Protein AF-0000000080770023 (afdb_homodimer)

Foldseek 3Di:
DPVVVVVVVVVVVVVVVVVVLVVVVVVQVVVVVQLVVLLQVLQQVLFQDAPDDLVVSQVVSQVSCVVSVNDFDGSVQWDWDHDHRGIKIKDWTKDWADRDDPDIDIDTDIDMYIDDPDD/DVVVVVVVVVVVVVVVVVVVLVVVVVVQVVVVVQLVVLLQVLQQVLFQDAPDDLVVSQVVSQVSCVVSVNDFDGSVQWDWDHDHRGIKIKDWTKDWADRDDPDIDIDTDIDMYIDDPDD

Nearest PDB structures (foldseek):
  5adx-assembly1_L  TM=7.480E-01  e=5.556E+00  Sus scrofa
  1gpp-assembly1_A  TM=4.424E-01  e=2.731E+00  Saccharomyces cerevisiae
  1lwt-assembly1_A  TM=2.856E-01  e=1.738E+00  Saccharomyces cerevisiae
  7ds3-assembly1_B  TM=5.018E-01  e=8.185E+00  Gallus gallus
  5adx-assembly1_L  TM=7.477E-01  e=5.644E+00  Sus scrofa

Secondary structure (DSSP, 8-state):
--TTHHHHHHHHHHHHHHHHHHHHHHHHHHHHHHHHHHHHHHHHHHHT--S--HHHHHHHHHHHHHHHT--S--GGGSEEEE-SS-EEEEEEEEEEEEEETTEEEEEEEEEEESPPP--/--TTHHHHHHHHHHHHHHHHHHHHHHHHHHHHHHHHHHHHHHHHHHHT--S--HHHHHHHHHHHHHHHT--S--GGGSEEEE-SS-EEEEEEEEEEEEEETTEEEEEEEEEEESPPP--

InterPro domains:
  IPR032314 Protein of unknown function DUF4845 [PF16137] (28-109)

Organism: Chromobacterium violaceum (strain ATCC 12472 / DSM 30191 / JCM 1249 / CCUG 213 / NBRC 12614 / NCIMB 9131 / NCTC 9757 / MK) (NCBI:txid243365)

Radius of gyration: 25.43 Å; Cα contacts (8 Å, |Δi|>4): 326; chains: 2; bounding box: 69×67×44 Å

Structure (mmCIF, N/CA/C/O backbone):
data_AF-0000000080770023-model_v1
#
loop_
_entity.id
_entity.type
_entity.pdbx_description
1 polymer 'DUF4845 domain-containing protein'
#
loop_
_atom_site.group_PDB
_atom_site.id
_atom_site.type_symbol
_atom_site.label_atom_id
_atom_site.label_alt_id
_atom_site.label_comp_id
_atom_site.label_asym_id
_atom_site.label_entity_id
_atom_site.label_seq_id
_atom_site.pdbx_PDB_ins_code
_atom_site.Cartn_x
_atom_site.Cartn_y
_atom_site.Cartn_z
_atom_site.occupancy
_atom_site.B_iso_or_equiv
_atom_site.auth_seq_id
_atom_site.auth_comp_id
_atom_site.auth_asym_id
_atom_site.auth_atom_id
_atom_site.pdbx_PDB_model_num
ATOM 1 N N . MET A 1 1 ? -45.5 -10.75 -1.234 1 43.31 1 MET A N 1
ATOM 2 C CA . MET A 1 1 ? -44.594 -9.734 -0.754 1 43.31 1 MET A CA 1
ATOM 3 C C . MET A 1 1 ? -43.5 -10.352 0.12 1 43.31 1 MET A C 1
ATOM 5 O O . MET A 1 1 ? -42.781 -9.641 0.833 1 43.31 1 MET A O 1
ATOM 9 N N . LYS A 1 2 ? -43.625 -11.523 0.516 1 46.34 2 LYS A N 1
ATOM 10 C CA . LYS A 1 2 ? -42.812 -12.234 1.481 1 46.34 2 LYS A CA 1
ATOM 11 C C . LYS A 1 2 ? -41.438 -12.562 0.885 1 46.34 2 LYS A C 1
ATOM 13 O O . LYS A 1 2 ? -40.562 -13.055 1.587 1 46.34 2 LYS A O 1
ATOM 18 N N . LYS A 1 3 ? -41.25 -12.781 -0.171 1 51.78 3 LYS A N 1
ATOM 19 C CA . LYS A 1 3 ? -40.031 -13.305 -0.788 1 51.78 3 LYS A CA 1
ATOM 20 C C . LYS A 1 3 ? -38.969 -12.234 -0.86 1 51.78 3 LYS A C 1
ATOM 22 O O . LYS A 1 3 ? -37.812 -12.531 -1.176 1 51.78 3 LYS A O 1
ATOM 27 N N . GLN A 1 4 ? -39.344 -10.945 -0.789 1 59.97 4 GLN A N 1
ATOM 28 C CA . GLN A 1 4 ? -38.438 -9.82 -0.984 1 59.97 4 GLN A CA 1
ATOM 29 C C . GLN A 1 4 ? -37.719 -9.477 0.308 1 59.97 4 GLN A C 1
ATOM 31 O O . GLN A 1 4 ? -36.844 -8.586 0.326 1 59.97 4 GLN A O 1
ATOM 36 N N . GLN A 1 5 ? -38.031 -10.359 1.339 1 58.84 5 GLN A N 1
ATOM 37 C CA . GLN A 1 5 ? -37.5 -10.07 2.658 1 58.84 5 GLN A CA 1
ATOM 38 C C . GLN A 1 5 ? -36.031 -10.516 2.76 1 58.84 5 GLN A C 1
ATOM 40 O O . GLN A 1 5 ? -35.25 -9.875 3.439 1 58.84 5 GLN A O 1
ATOM 45 N N . GLY A 1 6 ? -35.656 -11.625 2.082 1 61.53 6 GLY A N 1
ATOM 46 C CA . GLY A 1 6 ? -34.312 -12.195 2.215 1 61.53 6 GLY A CA 1
ATOM 47 C C . GLY A 1 6 ? -33.219 -11.305 1.638 1 61.53 6 GLY A C 1
ATOM 48 O O . GLY A 1 6 ? -32.156 -11.141 2.246 1 61.53 6 GLY A O 1
ATOM 49 N N . LEU A 1 7 ? -33.531 -10.781 0.507 1 71.62 7 LEU A N 1
ATOM 50 C CA . LEU A 1 7 ? -32.625 -9.883 -0.18 1 71.62 7 LEU A CA 1
ATOM 51 C C . LEU A 1 7 ? -32.406 -8.609 0.624 1 71.62 7 LEU A C 1
ATOM 53 O O . LEU A 1 7 ? -31.281 -8.07 0.658 1 71.62 7 LEU A O 1
ATOM 57 N N . SER A 1 8 ? -33.312 -8.422 1.637 1 81.69 8 SER A N 1
ATOM 58 C CA . SER A 1 8 ? -33.25 -7.188 2.41 1 81.69 8 SER A CA 1
ATOM 59 C C . SER A 1 8 ? -32.25 -7.293 3.561 1 81.69 8 SER A C 1
ATOM 61 O O . SER A 1 8 ? -31.453 -6.391 3.77 1 81.69 8 SER A O 1
ATOM 63 N N . VAL A 1 9 ? -32.375 -8.578 4.223 1 88.12 9 VAL A N 1
ATOM 64 C CA . VAL A 1 9 ? -31.484 -8.742 5.363 1 88.12 9 VAL A CA 1
ATOM 65 C C . VAL A 1 9 ? -30.047 -8.797 4.875 1 88.12 9 VAL A C 1
ATOM 67 O O . VAL A 1 9 ? -29.156 -8.203 5.488 1 88.12 9 VAL A O 1
ATOM 70 N N . ILE A 1 10 ? -29.875 -9.438 3.773 1 90.19 10 ILE A N 1
ATOM 71 C CA . ILE A 1 10 ? -28.531 -9.555 3.203 1 90.19 10 ILE A CA 1
ATOM 72 C C . ILE A 1 10 ? -28.031 -8.172 2.793 1 90.19 10 ILE A C 1
ATOM 74 O O . ILE A 1 10 ? -26.859 -7.844 3.002 1 90.19 10 ILE A O 1
ATOM 78 N N . ALA A 1 11 ? -28.859 -7.449 2.23 1 86.75 11 ALA A N 1
ATOM 79 C CA . ALA A 1 11 ? -28.5 -6.098 1.811 1 86.75 11 ALA A CA 1
ATOM 80 C C . ALA A 1 11 ? -28.094 -5.242 3.008 1 86.75 11 ALA A C 1
ATOM 82 O O . ALA A 1 11 ? -27.141 -4.457 2.932 1 86.75 11 ALA A O 1
ATOM 83 N N . ILE A 1 12 ? -28.828 -5.422 4.078 1 88.44 12 ILE A N 1
ATOM 84 C CA . ILE A 1 12 ? -28.531 -4.656 5.285 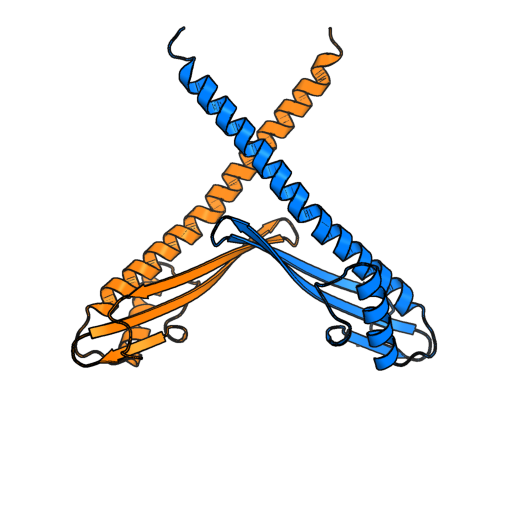1 88.44 12 ILE A CA 1
ATOM 85 C C . ILE A 1 12 ? -27.172 -5.074 5.848 1 88.44 12 ILE A C 1
ATOM 87 O O . ILE A 1 12 ? -26.375 -4.223 6.23 1 88.44 12 ILE A O 1
ATOM 91 N N . LEU A 1 13 ? -26.969 -6.363 5.926 1 93.44 13 LEU A N 1
ATOM 92 C CA . LEU A 1 13 ? -25.703 -6.871 6.434 1 93.44 13 LEU A CA 1
ATOM 93 C C . LEU A 1 13 ? -24.547 -6.371 5.586 1 93.44 13 LEU A C 1
ATOM 95 O O . LEU A 1 13 ? -23.484 -6.039 6.117 1 93.44 13 LEU A O 1
ATOM 99 N N . LEU A 1 14 ? -24.797 -6.32 4.316 1 90.38 14 LEU A N 1
ATOM 100 C CA . LEU A 1 14 ? -23.766 -5.848 3.41 1 90.38 14 LEU A CA 1
ATOM 101 C C . LEU A 1 14 ? -23.469 -4.371 3.65 1 90.38 14 LEU A C 1
ATOM 103 O O . LEU A 1 14 ? -22.297 -3.975 3.713 1 90.38 14 LEU A O 1
ATOM 107 N N . VAL A 1 15 ? -24.484 -3.564 3.82 1 89.62 15 VAL A N 1
ATOM 108 C CA . VAL A 1 15 ? -24.297 -2.141 4.082 1 89.62 15 VAL A CA 1
ATOM 109 C C . VAL A 1 15 ? -23.562 -1.946 5.406 1 89.62 15 VAL A C 1
ATOM 111 O O . VAL A 1 15 ? -22.656 -1.124 5.504 1 89.62 15 VAL A O 1
ATOM 114 N N . LEU A 1 16 ? -23.969 -2.713 6.398 1 92.75 16 LEU A N 1
ATOM 115 C CA . LEU A 1 16 ? -23.328 -2.619 7.699 1 92.75 16 LEU A CA 1
ATOM 116 C C . LEU A 1 16 ? -21.844 -2.975 7.59 1 92.75 16 LEU A C 1
ATOM 118 O O . LEU A 1 16 ? -21 -2.311 8.188 1 92.75 16 LEU A O 1
ATOM 122 N N . ALA A 1 17 ? -21.594 -4.004 6.883 1 93.75 17 ALA A N 1
ATOM 123 C CA . ALA A 1 17 ? -20.203 -4.422 6.676 1 93.75 17 ALA A CA 1
ATOM 124 C C . ALA A 1 17 ? -19.406 -3.332 5.977 1 93.75 17 ALA A C 1
ATOM 126 O O . ALA A 1 17 ? -18.281 -3.031 6.379 1 93.75 17 ALA A O 1
ATOM 127 N N . LEU A 1 18 ? -20 -2.76 4.988 1 93.31 18 LEU A N 1
ATOM 128 C CA . LEU A 1 18 ? -19.312 -1.721 4.223 1 93.31 18 LEU A CA 1
ATOM 129 C C . LEU A 1 18 ? -19.078 -0.485 5.082 1 93.31 18 LEU A C 1
ATOM 131 O O . LEU A 1 18 ? -17.984 0.105 5.039 1 93.31 18 LEU A O 1
ATOM 135 N N . VAL A 1 19 ? -20.047 -0.116 5.844 1 93 19 VAL A N 1
ATOM 136 C CA . VAL A 1 19 ? -19.891 1.018 6.75 1 93 19 VAL A CA 1
ATOM 137 C C . VAL A 1 19 ? -18.812 0.713 7.785 1 93 19 VAL A C 1
ATOM 139 O O . VAL A 1 19 ? -17.938 1.549 8.047 1 93 19 VAL A O 1
ATOM 142 N N . GLY A 1 20 ? -18.844 -0.518 8.344 1 94 20 GLY A N 1
ATOM 143 C CA . GLY A 1 20 ? -17.812 -0.926 9.289 1 94 20 GLY A CA 1
ATOM 144 C C . GLY A 1 20 ? -16.422 -0.915 8.695 1 94 20 GLY A C 1
ATOM 145 O O . GLY A 1 20 ? -15.484 -0.409 9.312 1 94 20 GLY A O 1
ATOM 146 N N . ALA A 1 21 ? -16.266 -1.398 7.488 1 93.19 21 ALA A N 1
ATOM 147 C CA . ALA A 1 21 ? -14.992 -1.398 6.781 1 93.19 21 ALA A CA 1
ATOM 148 C C . ALA A 1 21 ? -14.516 0.026 6.52 1 93.19 21 ALA A C 1
ATOM 150 O O . ALA A 1 21 ? -13.328 0.326 6.672 1 93.19 21 ALA A O 1
ATOM 151 N N . GLY A 1 22 ? -15.461 0.831 6.109 1 93.12 22 GLY A N 1
ATOM 152 C CA . GLY A 1 22 ? -15.125 2.23 5.906 1 93.12 22 GLY A CA 1
ATOM 153 C C . GLY A 1 22 ? -14.633 2.914 7.168 1 93.12 22 GLY A C 1
ATOM 154 O O . GLY A 1 22 ? -13.625 3.627 7.141 1 93.12 22 GLY A O 1
ATOM 155 N N . LEU A 1 23 ? -15.336 2.658 8.25 1 94.12 23 LEU A N 1
ATOM 156 C CA . LEU A 1 23 ? -14.938 3.229 9.531 1 94.12 23 LEU A CA 1
ATOM 157 C C . LEU A 1 23 ? -13.562 2.711 9.953 1 94.12 23 LEU A C 1
ATOM 159 O O . LEU A 1 23 ? -12.734 3.477 10.445 1 94.12 23 LEU A O 1
ATOM 163 N N . MET A 1 24 ? -13.336 1.4 9.719 1 93.81 24 MET A N 1
ATOM 164 C CA . MET A 1 24 ? -12.039 0.81 10.031 1 93.81 24 MET A CA 1
ATOM 165 C C . MET A 1 24 ? -10.93 1.461 9.211 1 93.81 24 MET A C 1
ATOM 167 O O . MET A 1 24 ? -9.867 1.778 9.742 1 93.81 24 MET A O 1
ATOM 171 N N . LEU A 1 25 ? -11.164 1.687 7.957 1 94.06 25 LEU A N 1
ATOM 172 C CA . LEU A 1 25 ? -10.188 2.33 7.082 1 94.06 25 LEU A CA 1
ATOM 173 C C . LEU A 1 25 ? -9.891 3.746 7.559 1 94.06 25 LEU A C 1
ATOM 175 O O . LEU A 1 25 ? -8.727 4.152 7.605 1 94.06 25 LEU A O 1
ATOM 179 N N . VAL A 1 26 ? -10.922 4.48 7.902 1 94.19 26 VAL A N 1
ATOM 180 C CA . VAL A 1 26 ? -10.766 5.84 8.406 1 94.19 26 VAL A CA 1
ATOM 181 C C . VAL A 1 26 ? -9.914 5.82 9.68 1 94.19 26 VAL A C 1
ATOM 183 O O . VAL A 1 26 ? -8.953 6.59 9.805 1 94.19 26 VAL A O 1
ATOM 186 N N . PHE A 1 27 ? -10.172 4.867 10.555 1 96.31 27 PHE A N 1
ATOM 187 C CA . PHE A 1 27 ? -9.461 4.77 11.82 1 96.31 27 PHE A CA 1
ATOM 188 C C . PHE A 1 27 ? -8 4.391 11.594 1 96.31 27 PHE A C 1
ATOM 190 O O . PHE A 1 27 ? -7.121 4.812 12.344 1 96.31 27 PHE A O 1
ATOM 197 N N . LYS A 1 28 ? -7.703 3.658 10.586 1 96.38 28 LYS A N 1
ATOM 198 C CA . LYS A 1 28 ? -6.332 3.271 10.258 1 96.38 28 LYS A CA 1
ATOM 199 C C . LYS A 1 28 ? -5.582 4.418 9.586 1 96.38 28 LYS A C 1
ATOM 201 O O . LYS A 1 28 ? -4.367 4.547 9.742 1 96.38 28 LYS A O 1
ATOM 206 N N . ILE A 1 29 ? -6.316 5.246 8.891 1 97.06 29 ILE A N 1
ATOM 207 C CA . ILE A 1 29 ? -5.719 6.309 8.086 1 97.06 29 ILE A CA 1
ATOM 208 C C . ILE A 1 29 ? -5.438 7.523 8.961 1 97.06 29 ILE A C 1
ATOM 210 O O . ILE A 1 29 ? -4.402 8.18 8.812 1 97.06 29 ILE A O 1
ATOM 214 N 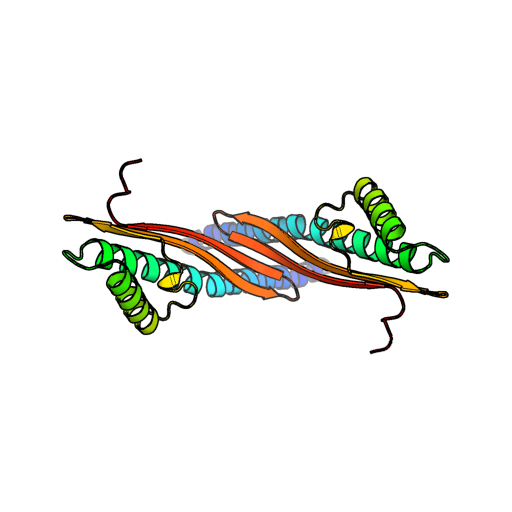N . VAL A 1 30 ? -6.238 7.828 9.891 1 97.62 30 VAL A N 1
ATOM 215 C CA . VAL A 1 30 ? -6.172 9.047 10.688 1 97.62 30 VAL A CA 1
ATOM 216 C C . VAL A 1 30 ? -4.812 9.133 11.375 1 97.62 30 VAL A C 1
ATOM 218 O O . VAL A 1 30 ? -4.117 10.148 11.273 1 97.62 30 VAL A O 1
ATOM 221 N N . PRO A 1 31 ? -4.309 8.023 12.094 1 97.56 31 PRO A N 1
ATOM 222 C CA . PRO A 1 31 ? -2.996 8.117 12.742 1 97.56 31 PRO A CA 1
ATOM 223 C C . PRO A 1 31 ? -1.868 8.391 11.75 1 97.56 31 PRO A C 1
ATOM 225 O O . PRO A 1 31 ? -0.882 9.047 12.094 1 97.56 31 PRO A O 1
ATOM 228 N N . VAL A 1 32 ? -1.981 7.879 10.555 1 98.19 32 VAL A N 1
ATOM 229 C CA . VAL A 1 32 ? -0.956 8.055 9.531 1 98.19 32 VAL A CA 1
ATOM 230 C C . VAL A 1 32 ? -0.857 9.531 9.148 1 98.19 32 VAL A C 1
ATOM 232 O O . VAL A 1 32 ? 0.241 10.094 9.086 1 98.19 32 VAL A O 1
ATOM 235 N N . TYR A 1 33 ? -2.021 10.188 8.961 1 98.06 33 TYR A N 1
ATOM 236 C CA . TYR A 1 33 ? -2.006 11.594 8.562 1 98.06 33 TYR A CA 1
ATOM 237 C C . TYR A 1 33 ? -1.701 12.5 9.75 1 98.06 33 TYR A C 1
ATOM 239 O O . TYR A 1 33 ? -1.143 13.586 9.578 1 98.06 33 TYR A O 1
ATOM 247 N N . THR A 1 34 ? -2.076 12.078 10.953 1 98.19 34 THR A N 1
ATOM 248 C CA . THR A 1 34 ? -1.666 12.82 12.148 1 98.19 34 THR A CA 1
ATOM 249 C C . THR A 1 34 ? -0.146 12.828 12.281 1 98.19 34 THR A C 1
ATOM 251 O O . THR A 1 34 ? 0.453 13.867 12.555 1 98.19 34 THR A O 1
ATOM 254 N N . GLU A 1 35 ? 0.464 11.609 12.078 1 98.62 35 GLU A N 1
ATOM 255 C CA . GLU A 1 35 ? 1.922 11.547 12.102 1 98.62 35 GLU A CA 1
ATOM 256 C C . GLU A 1 35 ? 2.531 12.43 11.016 1 98.62 35 GLU A C 1
ATOM 258 O O . GLU A 1 35 ? 3.541 13.094 11.25 1 98.62 35 GLU A O 1
ATOM 263 N N . TYR A 1 36 ? 1.935 12.422 9.883 1 98.69 36 TYR A N 1
ATOM 264 C CA . TYR A 1 36 ? 2.398 13.266 8.789 1 98.69 36 TYR A CA 1
ATOM 265 C C . TYR A 1 36 ? 2.375 14.734 9.188 1 98.69 36 TYR A C 1
ATOM 267 O O . TYR A 1 36 ? 3.307 15.484 8.883 1 98.69 36 TYR A O 1
ATOM 275 N N . GLY A 1 37 ? 1.361 15.125 9.797 1 98.56 37 GLY A N 1
ATOM 276 C CA . GLY A 1 37 ? 1.303 16.469 10.336 1 98.56 37 GLY A CA 1
ATOM 277 C C . GLY A 1 37 ? 2.439 16.797 11.281 1 98.56 37 GLY A C 1
ATOM 278 O O . GLY A 1 37 ? 3.016 17.875 11.234 1 98.56 37 GLY A O 1
ATOM 279 N N . ASP A 1 38 ? 2.754 15.82 12.172 1 98.69 38 ASP A N 1
ATOM 280 C CA . ASP A 1 38 ? 3.863 16 13.102 1 98.69 38 ASP A CA 1
ATOM 281 C C . ASP A 1 38 ? 5.188 16.141 12.359 1 98.69 38 ASP A C 1
ATOM 283 O O . ASP A 1 38 ? 6.043 16.938 12.75 1 98.69 38 ASP A O 1
ATOM 287 N N . VAL A 1 39 ? 5.336 15.344 11.289 1 98.75 39 VAL A N 1
ATOM 288 C CA . VAL A 1 39 ? 6.539 15.438 10.469 1 98.75 39 VAL A CA 1
ATOM 289 C C . VAL A 1 39 ? 6.652 16.844 9.867 1 98.75 39 VAL A C 1
ATOM 291 O O . VAL A 1 39 ? 7.707 17.469 9.961 1 98.75 39 VAL A O 1
ATOM 294 N N . LYS A 1 40 ? 5.617 17.328 9.352 1 98.5 40 LYS A N 1
ATOM 295 C CA . LYS A 1 40 ? 5.609 18.656 8.75 1 98.5 40 LYS A CA 1
ATOM 296 C C . LYS A 1 40 ? 5.953 19.734 9.773 1 98.5 40 LYS A C 1
ATOM 298 O O . LYS A 1 40 ? 6.758 20.625 9.5 1 98.5 40 LYS A O 1
ATOM 303 N N . ASN A 1 41 ? 5.367 19.625 10.914 1 98.38 41 ASN A N 1
ATOM 304 C CA . ASN A 1 41 ? 5.621 20.578 11.977 1 98.38 41 ASN A CA 1
ATOM 305 C C . ASN A 1 41 ? 7.078 20.562 12.422 1 98.38 41 ASN A C 1
ATOM 307 O O . ASN A 1 41 ? 7.684 21.609 12.641 1 98.38 41 ASN A O 1
ATOM 311 N N . ALA A 1 42 ? 7.555 19.344 12.562 1 98.38 42 ALA A N 1
ATOM 312 C CA . ALA A 1 42 ? 8.953 19.188 12.953 1 98.38 42 ALA A CA 1
ATOM 313 C C . ALA A 1 42 ? 9.883 19.844 11.93 1 98.38 42 ALA A C 1
ATOM 315 O O . ALA A 1 42 ? 10.781 20.594 12.297 1 98.38 42 ALA A O 1
ATOM 316 N N . LEU A 1 43 ? 9.656 19.594 10.672 1 98 43 LEU A N 1
ATOM 317 C CA . LEU A 1 43 ? 10.484 20.172 9.617 1 98 43 LEU A CA 1
ATOM 318 C C . LEU A 1 43 ? 10.383 21.688 9.617 1 98 43 LEU A C 1
ATOM 320 O O . LEU A 1 43 ? 11.391 22.375 9.469 1 98 43 LEU A O 1
ATOM 324 N N . THR A 1 44 ? 9.188 22.203 9.758 1 97 44 THR A N 1
ATOM 325 C CA . THR A 1 44 ? 8.961 23.641 9.734 1 97 4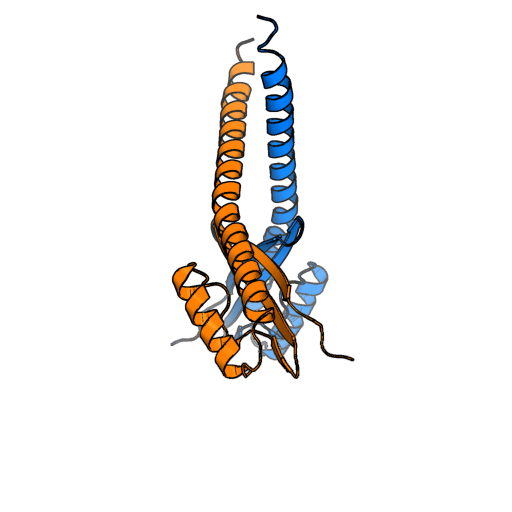4 THR A CA 1
ATOM 326 C C . THR A 1 44 ? 9.695 24.328 10.883 1 97 44 THR A C 1
ATOM 328 O O . THR A 1 44 ? 10.32 25.375 10.695 1 97 44 THR A O 1
ATOM 331 N N . THR A 1 45 ? 9.672 23.719 12.062 1 96.06 45 THR A N 1
ATOM 332 C CA . THR A 1 45 ? 10.359 24.25 13.234 1 96.06 45 THR A CA 1
ATOM 333 C C . THR A 1 45 ? 11.867 24.25 13.023 1 96.06 45 THR A C 1
ATOM 335 O O . THR A 1 45 ? 12.539 25.266 13.289 1 96.06 45 THR A O 1
ATOM 338 N N . LEU A 1 46 ? 12.375 23.172 12.5 1 96 46 LEU A N 1
ATOM 339 C CA . LEU A 1 46 ? 13.82 23.016 12.344 1 96 46 LEU A CA 1
ATOM 340 C C . LEU A 1 46 ? 14.336 23.906 11.227 1 96 46 LEU A C 1
ATOM 342 O O . LEU A 1 46 ? 15.484 24.375 11.266 1 96 46 LEU A O 1
ATOM 346 N N . ALA A 1 47 ? 13.492 24.156 10.273 1 94.81 47 ALA A N 1
ATOM 347 C CA . ALA A 1 47 ? 13.898 24.984 9.148 1 94.81 47 ALA A CA 1
ATOM 348 C C . ALA A 1 47 ? 14.172 26.422 9.594 1 94.81 47 ALA A C 1
ATOM 350 O O . ALA A 1 47 ? 14.883 27.156 8.914 1 94.81 47 ALA A O 1
ATOM 351 N N . THR A 1 48 ? 13.625 26.844 10.711 1 92.12 48 THR A N 1
ATOM 352 C CA . THR A 1 48 ? 13.742 28.219 11.172 1 92.12 48 THR A CA 1
ATOM 353 C C . THR A 1 48 ? 14.961 28.391 12.078 1 92.12 48 THR A C 1
ATOM 355 O O . THR A 1 48 ? 15.336 29.5 12.422 1 92.12 48 THR A O 1
ATOM 358 N N . GLU A 1 49 ? 15.586 27.234 12.398 1 89.06 49 GLU A N 1
ATOM 359 C CA . GLU A 1 49 ? 16.766 27.328 13.25 1 89.06 49 GLU A CA 1
ATOM 360 C C . GLU A 1 49 ? 17.953 27.906 12.492 1 89.06 49 GLU A C 1
ATOM 362 O O . GLU A 1 49 ? 18.094 27.672 11.289 1 89.06 49 GLU A O 1
ATOM 367 N N . THR A 1 50 ? 18.766 28.719 13.133 1 83.94 50 THR A N 1
ATOM 368 C CA . THR A 1 50 ? 19.922 29.359 12.523 1 83.94 50 THR A CA 1
ATOM 369 C C . THR A 1 50 ? 21.219 28.844 13.164 1 83.94 50 THR A C 1
ATOM 371 O O . THR A 1 50 ? 21.234 28.531 14.352 1 83.94 50 THR A O 1
ATOM 374 N N . ASN A 1 51 ? 22.219 28.75 12.227 1 83.62 51 ASN A N 1
ATOM 375 C CA . ASN A 1 51 ? 23.562 28.438 12.68 1 83.62 51 ASN A CA 1
ATOM 376 C C . ASN A 1 51 ? 23.641 27.062 13.312 1 83.62 51 ASN A C 1
ATOM 378 O O . ASN A 1 51 ? 24.25 26.891 14.375 1 83.62 51 ASN A O 1
ATOM 382 N N . VAL A 1 52 ? 22.812 26.141 12.766 1 89.25 52 VAL A N 1
ATOM 383 C CA . VAL A 1 52 ? 22.844 24.75 13.195 1 89.25 52 VAL A CA 1
ATOM 384 C C . VAL A 1 52 ? 23.312 23.859 12.047 1 89.25 52 VAL A C 1
ATOM 386 O O . VAL A 1 52 ? 22.906 24.062 10.898 1 89.25 52 VAL A O 1
ATOM 389 N N . GLY A 1 53 ? 24.219 22.922 12.297 1 92.81 53 GLY A N 1
ATOM 390 C CA . GLY A 1 53 ? 24.75 22.031 11.273 1 92.81 53 GLY A CA 1
ATOM 391 C C . GLY A 1 53 ? 23.766 20.938 10.883 1 92.81 53 GLY A C 1
ATOM 392 O O . GLY A 1 53 ? 22.75 20.734 11.555 1 92.81 53 GLY A O 1
ATOM 393 N N . GLU A 1 54 ? 24 20.297 9.805 1 95.62 54 GLU A N 1
ATOM 394 C CA . GLU A 1 54 ? 23.125 19.266 9.258 1 95.62 54 GLU A CA 1
ATOM 395 C C . GLU A 1 54 ? 22.938 18.125 10.258 1 95.62 54 GLU A C 1
ATOM 397 O O . GLU A 1 54 ? 21.812 17.641 10.461 1 95.62 54 GLU A O 1
ATOM 402 N N . GLN A 1 55 ? 24.031 17.719 10.883 1 96.5 55 GLN A N 1
ATOM 403 C CA . GLN A 1 55 ? 23.969 16.594 11.805 1 96.5 55 GLN A CA 1
ATOM 404 C C . GLN A 1 55 ? 23.125 16.938 13.031 1 96.5 55 GLN A C 1
ATOM 406 O O . GLN A 1 55 ? 22.359 16.109 13.516 1 96.5 55 GLN A O 1
ATOM 411 N N . THR A 1 56 ? 23.266 18.078 13.5 1 96.44 56 THR A N 1
ATOM 412 C CA . THR A 1 56 ? 22.484 18.516 14.648 1 96.44 56 THR A CA 1
ATOM 413 C C . THR A 1 56 ? 21 18.578 14.305 1 96.44 56 THR A C 1
ATOM 415 O O . THR A 1 56 ? 20.156 18.188 15.117 1 96.44 56 THR A O 1
ATOM 418 N N . LEU A 1 57 ? 20.688 19.062 13.094 1 97.12 57 LEU A N 1
ATOM 419 C CA . LEU A 1 57 ? 19.297 19.125 12.648 1 97.12 57 LEU A CA 1
ATOM 420 C C . LEU A 1 57 ? 18.688 17.734 12.594 1 97.12 57 LEU A C 1
ATOM 422 O O . LEU A 1 57 ? 17.531 17.531 12.992 1 97.12 57 LEU A O 1
ATOM 426 N N . ARG A 1 58 ? 19.406 16.766 12.164 1 98.19 58 ARG A N 1
ATOM 427 C CA . ARG A 1 58 ? 18.922 15.391 12.109 1 98.19 58 ARG A CA 1
ATOM 428 C C . ARG A 1 58 ? 18.672 14.844 13.508 1 98.19 58 ARG A C 1
ATOM 430 O O . ARG A 1 58 ? 17.672 14.156 13.75 1 98.19 58 ARG A O 1
ATOM 437 N N . GLN A 1 59 ? 19.547 15.195 14.398 1 98.19 59 GLN A N 1
ATOM 438 C CA . GLN A 1 59 ? 19.406 14.742 15.773 1 98.19 59 GLN A CA 1
ATOM 439 C C . GLN A 1 59 ? 18.203 15.406 16.438 1 98.19 59 GLN A C 1
ATOM 441 O O . GLN A 1 59 ? 17.469 14.758 17.188 1 98.19 59 GLN A O 1
ATOM 446 N N . GLU A 1 60 ? 18.078 16.625 16.203 1 97.69 60 GLU A N 1
ATOM 447 C CA . GLU A 1 60 ? 16.922 17.344 16.766 1 97.69 60 GLU A CA 1
ATOM 448 C C . GLU A 1 60 ? 15.625 16.781 16.203 1 97.69 60 GLU A C 1
ATOM 450 O O . GLU A 1 60 ? 14.625 16.672 16.922 1 97.69 60 GLU A O 1
ATOM 455 N N . PHE A 1 61 ? 15.648 16.484 14.891 1 98.44 61 PHE A N 1
ATOM 456 C CA . PHE A 1 61 ? 14.469 15.828 14.336 1 98.44 61 PHE A CA 1
ATOM 457 C C . PHE A 1 61 ? 14.156 14.539 15.094 1 98.44 61 PHE A C 1
ATOM 459 O O . PHE A 1 61 ? 13 14.281 15.438 1 98.44 61 PHE A O 1
ATOM 466 N N . ASP A 1 62 ? 15.141 13.758 15.328 1 98.75 62 ASP A N 1
ATOM 467 C CA . ASP A 1 62 ? 14.945 12.492 16.031 1 98.75 62 ASP A CA 1
ATOM 468 C C . ASP A 1 62 ? 14.375 12.727 17.422 1 98.75 62 ASP A C 1
ATOM 470 O O . ASP A 1 62 ? 13.562 11.938 17.906 1 98.75 62 ASP A O 1
ATOM 474 N N . GLY A 1 63 ? 14.852 13.734 18.047 1 98.44 63 GLY A N 1
ATOM 475 C CA . GLY A 1 63 ? 14.266 14.102 19.328 1 98.44 63 GLY A CA 1
ATOM 476 C C . GLY A 1 63 ? 12.789 14.43 19.234 1 98.44 63 GLY A C 1
ATOM 477 O O . GLY A 1 63 ? 11.984 13.922 20.016 1 98.44 63 GLY A O 1
ATOM 478 N N . LYS A 1 64 ? 12.414 15.273 18.312 1 98.19 64 LYS A N 1
ATOM 479 C CA . LYS A 1 64 ? 11.016 15.633 18.094 1 98.19 64 LYS A CA 1
ATOM 480 C C . LYS A 1 64 ? 10.188 14.406 17.703 1 98.19 64 LYS A C 1
ATOM 482 O O . LYS A 1 64 ? 9.047 14.258 18.141 1 98.19 64 LYS A O 1
ATOM 487 N N . ALA A 1 65 ? 10.789 13.555 16.859 1 98.38 65 ALA A N 1
ATOM 488 C CA . ALA A 1 65 ? 10.117 12.336 16.406 1 98.38 65 ALA A CA 1
ATOM 489 C C . ALA A 1 65 ? 9.773 11.43 17.594 1 98.38 65 ALA A C 1
ATOM 491 O O . ALA A 1 65 ? 8.672 10.867 17.656 1 98.38 65 ALA A O 1
ATOM 492 N N . SER A 1 66 ? 10.68 11.289 18.469 1 98.19 66 SER A N 1
ATOM 493 C CA . SER A 1 66 ? 10.469 10.453 19.641 1 98.19 66 SER A CA 1
ATOM 494 C C . SER A 1 66 ? 9.328 10.984 20.5 1 98.19 66 SER A C 1
ATOM 496 O O . SER A 1 66 ? 8.516 10.203 21.016 1 98.19 66 SER A O 1
ATOM 498 N N . VAL A 1 67 ? 9.195 12.281 20.641 1 97.81 67 VAL A N 1
ATOM 499 C CA . VAL A 1 67 ? 8.172 12.93 21.453 1 97.81 67 VAL A CA 1
ATOM 500 C C . VAL A 1 67 ? 6.812 12.812 20.781 1 97.81 67 VAL A C 1
ATOM 502 O O . VAL A 1 67 ? 5.809 12.523 21.438 1 97.81 67 VAL A O 1
ATOM 505 N N . ALA A 1 68 ? 6.82 13 19.5 1 97.56 68 ALA A N 1
ATOM 506 C CA . ALA A 1 68 ? 5.57 13.062 18.75 1 97.56 68 ALA A CA 1
ATOM 507 C C . ALA A 1 68 ? 5.125 11.672 18.312 1 97.56 68 ALA A C 1
ATOM 509 O O . ALA A 1 68 ? 4.027 11.508 17.766 1 97.56 68 ALA A O 1
ATOM 510 N N . GLY A 1 69 ? 5.98 10.641 18.438 1 96.81 69 GLY A N 1
ATOM 511 C CA . GLY A 1 69 ? 5.645 9.289 18.031 1 96.81 69 GLY A CA 1
ATOM 512 C C . GLY A 1 69 ? 5.789 9.062 16.531 1 96.81 69 GLY A C 1
ATOM 513 O O . GLY A 1 69 ? 5.023 8.305 15.938 1 96.81 69 GLY A O 1
ATOM 514 N N . ILE A 1 70 ? 6.668 9.781 15.922 1 98.12 70 ILE A N 1
ATOM 515 C CA . ILE A 1 70 ? 6.973 9.578 14.508 1 98.12 70 ILE A CA 1
ATOM 516 C C . ILE A 1 70 ? 7.855 8.344 14.344 1 98.12 70 ILE A C 1
ATOM 518 O O . ILE A 1 70 ? 8.961 8.289 14.875 1 98.12 70 ILE A O 1
ATOM 522 N N . VAL A 1 71 ? 7.398 7.402 13.656 1 96.69 71 VAL A N 1
ATOM 523 C CA . VAL A 1 71 ? 8.172 6.172 13.508 1 96.69 71 VAL A CA 1
ATOM 524 C C . VAL A 1 71 ? 8.477 5.926 12.039 1 96.69 71 VAL A C 1
ATOM 526 O O . VAL A 1 71 ? 9.359 5.133 11.703 1 96.69 71 VAL A O 1
ATOM 529 N N . SER A 1 72 ? 7.855 6.684 11.141 1 97.88 72 SER A N 1
ATOM 530 C CA . SER A 1 72 ? 7.898 6.375 9.719 1 97.88 72 SER A CA 1
ATOM 531 C C . SER A 1 72 ? 9.172 6.914 9.078 1 97.88 72 SER A C 1
ATOM 533 O O . SER A 1 72 ? 9.531 6.516 7.965 1 97.88 72 SER A O 1
ATOM 535 N N . ILE A 1 73 ? 9.844 7.828 9.734 1 98.56 73 ILE A N 1
ATOM 536 C CA . ILE A 1 73 ? 11.047 8.406 9.148 1 98.56 73 ILE A CA 1
ATOM 537 C C . ILE A 1 73 ? 11.992 8.852 10.258 1 98.56 73 ILE A C 1
ATOM 539 O O . ILE A 1 73 ? 11.555 9.312 11.312 1 98.56 73 ILE A O 1
ATOM 543 N N . LYS A 1 74 ? 13.273 8.688 9.961 1 98.56 74 LYS A N 1
ATOM 544 C CA . LYS A 1 74 ? 14.328 9.094 10.883 1 98.56 74 LYS A CA 1
ATOM 545 C C . LYS A 1 74 ? 15.109 10.281 10.336 1 98.56 74 LYS A C 1
ATOM 547 O O . LYS A 1 74 ? 15.07 10.555 9.133 1 98.56 74 LYS A O 1
ATOM 552 N N . GLY A 1 75 ? 15.883 10.891 11.18 1 98.56 75 GLY A N 1
ATOM 553 C CA . GLY A 1 75 ? 16.719 12.023 10.812 1 98.56 75 GLY A CA 1
ATOM 554 C C . GLY A 1 75 ? 17.703 11.703 9.719 1 98.56 75 GLY A C 1
ATOM 555 O O . GLY A 1 75 ? 17.969 12.531 8.844 1 98.56 75 GLY A O 1
ATOM 556 N N . GLU A 1 76 ? 18.219 10.492 9.766 1 98.25 76 GLU A N 1
ATOM 557 C CA . GLU A 1 76 ? 19.25 10.078 8.812 1 98.25 76 GLU A CA 1
ATOM 558 C C . GLU A 1 76 ? 18.672 9.992 7.398 1 98.25 76 GLU A C 1
ATOM 560 O O . GLU A 1 76 ? 19.422 10 6.418 1 98.25 76 GLU A O 1
ATOM 565 N N . ASN A 1 77 ? 17.391 9.922 7.312 1 98.56 77 ASN A N 1
ATOM 566 C CA . ASN A 1 77 ? 16.734 9.758 6.016 1 98.56 77 ASN A CA 1
ATOM 567 C C . ASN A 1 77 ? 16.234 11.086 5.465 1 98.56 77 ASN A C 1
ATOM 569 O O . ASN A 1 77 ? 15.68 11.141 4.371 1 98.56 77 ASN A O 1
ATOM 573 N N . LEU A 1 78 ? 16.516 12.102 6.168 1 98.56 78 LEU A N 1
ATOM 574 C CA . LEU A 1 78 ? 16.125 13.43 5.699 1 98.56 78 LEU A CA 1
ATOM 575 C C . LEU A 1 78 ? 17.156 13.984 4.719 1 98.56 78 LEU A C 1
ATOM 577 O O . LEU A 1 78 ? 18.344 13.68 4.824 1 98.56 78 LEU A O 1
ATOM 581 N N . VAL A 1 79 ? 16.703 14.688 3.779 1 97.56 79 VAL A N 1
ATOM 582 C CA . VAL A 1 79 ? 17.594 15.602 3.062 1 97.56 79 VAL A CA 1
ATOM 583 C C . VAL A 1 79 ? 17.719 16.906 3.842 1 97.56 79 VAL A C 1
ATOM 585 O O . VAL A 1 79 ? 16.719 17.594 4.102 1 97.56 79 VAL A O 1
ATOM 588 N N . VAL A 1 80 ? 18.875 17.172 4.199 1 96.56 80 VAL A N 1
ATOM 589 C CA . VAL A 1 80 ? 19.125 18.359 5.004 1 96.56 80 VAL A CA 1
ATOM 590 C C . VAL A 1 80 ? 20.219 19.203 4.355 1 96.56 80 VAL A C 1
ATOM 592 O O . VAL A 1 80 ? 21.266 18.688 3.984 1 96.56 80 VAL A O 1
ATOM 595 N N . VAL A 1 81 ? 19.938 20.406 4.137 1 93.5 81 VAL A N 1
ATOM 596 C CA . VAL A 1 81 ? 20.906 21.391 3.682 1 93.5 81 VAL A CA 1
ATOM 597 C C . VAL A 1 81 ? 20.938 22.594 4.633 1 93.5 81 VAL A C 1
ATOM 599 O O . VAL A 1 81 ? 19.922 23.281 4.777 1 93.5 81 VAL A O 1
ATOM 602 N N . SER A 1 82 ? 22.141 22.609 5.289 1 89.5 82 SER A N 1
ATOM 603 C CA . SER A 1 82 ? 22.312 23.734 6.211 1 89.5 82 SER A CA 1
ATOM 604 C C . SER A 1 82 ? 23.078 24.875 5.562 1 89.5 82 SER A C 1
ATOM 606 O O . SER A 1 82 ? 24.031 24.641 4.809 1 89.5 82 SER A O 1
ATOM 608 N N . GLY A 1 83 ? 22.578 26.156 5.582 1 76.81 83 GLY A N 1
ATOM 609 C CA . GLY A 1 83 ? 23.328 27.297 5.074 1 76.81 83 GLY A CA 1
ATOM 610 C C . GLY A 1 83 ? 23.188 28.547 5.93 1 76.81 83 GLY A C 1
ATOM 611 O O . GLY A 1 83 ? 22.562 28.5 6.996 1 76.81 83 GLY A O 1
ATOM 612 N N . ASN A 1 84 ? 23.875 29.562 5.188 1 67.12 84 ASN A N 1
ATOM 613 C CA . ASN A 1 84 ? 23.922 30.875 5.828 1 67.12 84 ASN A CA 1
ATOM 614 C C . ASN A 1 84 ? 22.547 31.531 5.887 1 67.12 84 ASN A C 1
ATOM 616 O O . ASN A 1 84 ? 22.156 32.25 4.965 1 67.12 84 ASN A O 1
ATOM 620 N N . GLY A 1 85 ? 21.766 31.234 6.938 1 73.25 85 GLY A N 1
ATOM 621 C CA . GLY A 1 85 ? 20.547 31.953 7.285 1 73.25 85 GLY A CA 1
ATOM 622 C C . GLY A 1 85 ? 19.297 31.125 7.156 1 73.25 85 GLY A C 1
ATOM 623 O O . GLY A 1 85 ? 18.234 31.5 7.656 1 73.25 85 GLY A O 1
ATOM 624 N N . SER A 1 86 ? 19.391 30.047 6.285 1 80.38 86 SER A N 1
ATOM 625 C CA . SER A 1 86 ? 18.172 29.25 6.23 1 80.38 86 SER A CA 1
ATOM 626 C C . SER A 1 86 ? 18.484 27.766 6.062 1 80.38 86 SER A C 1
ATOM 628 O O . SER A 1 86 ? 19.547 27.406 5.531 1 80.38 86 SER A O 1
ATOM 630 N N . ASN A 1 87 ? 17.734 26.953 6.688 1 92.44 87 ASN A N 1
ATOM 631 C CA . ASN A 1 87 ? 17.844 25.516 6.559 1 92.44 87 ASN A CA 1
ATOM 632 C C . ASN A 1 87 ? 16.766 24.938 5.652 1 92.44 87 ASN A C 1
ATOM 634 O O . ASN A 1 87 ? 15.633 25.453 5.625 1 92.44 87 ASN A O 1
ATOM 638 N N .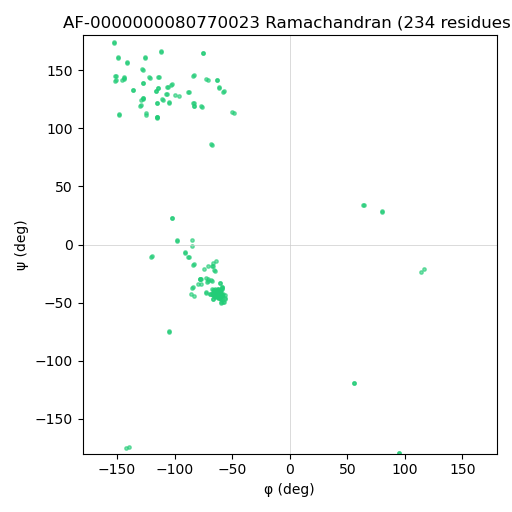 TYR A 1 88 ? 17.172 24.031 4.84 1 95.31 88 TYR A N 1
ATOM 639 C CA . TYR A 1 88 ? 16.234 23.266 4.016 1 95.31 88 TYR A CA 1
ATOM 640 C C . TYR A 1 88 ? 16.156 21.812 4.477 1 95.31 88 TYR A C 1
ATOM 642 O O . TYR A 1 88 ? 17.188 21.156 4.641 1 95.31 88 TYR A O 1
ATOM 650 N N . LEU A 1 89 ? 14.914 21.391 4.777 1 97.56 89 LEU A N 1
ATOM 651 C CA . LEU A 1 89 ? 14.688 20 5.164 1 97.56 89 LEU A CA 1
ATOM 652 C C . LEU A 1 89 ? 13.594 19.375 4.305 1 97.56 89 LEU A C 1
ATOM 654 O O . LEU A 1 89 ? 12.578 20.016 4.02 1 97.56 89 LEU A O 1
ATOM 658 N N . ARG A 1 90 ? 13.797 18.141 3.898 1 98.31 90 ARG A N 1
ATOM 659 C CA . ARG A 1 90 ? 12.82 17.406 3.109 1 98.31 90 ARG A CA 1
ATOM 660 C C . ARG A 1 90 ? 12.664 15.977 3.617 1 98.31 90 ARG A C 1
ATOM 662 O O . ARG A 1 90 ? 13.664 15.297 3.881 1 98.31 90 ARG A O 1
ATOM 669 N N . ALA A 1 91 ? 11.445 15.586 3.754 1 98.75 91 ALA A N 1
ATOM 670 C CA . ALA A 1 91 ? 11.086 14.227 4.137 1 98.75 91 ALA A CA 1
ATOM 671 C C . ALA A 1 91 ? 10.32 13.523 3.016 1 98.75 91 ALA A C 1
ATOM 673 O O . ALA A 1 91 ? 9.188 13.898 2.703 1 98.75 91 ALA A O 1
ATOM 674 N N . LYS A 1 92 ? 10.906 12.625 2.424 1 98.69 92 LYS A N 1
ATOM 675 C CA . LYS A 1 92 ? 10.281 11.742 1.448 1 98.69 92 LYS A CA 1
ATOM 676 C C . LYS A 1 92 ? 10.273 10.297 1.941 1 98.69 92 LYS A C 1
ATOM 678 O O . LYS A 1 92 ? 11.336 9.68 2.078 1 98.69 92 LYS A O 1
ATOM 683 N N . TYR A 1 93 ? 9.117 9.828 2.271 1 98.44 93 TYR A N 1
ATOM 684 C CA . TYR A 1 93 ? 9.047 8.492 2.854 1 98.44 93 TYR A CA 1
ATOM 685 C C . TYR A 1 93 ? 7.703 7.844 2.562 1 98.44 93 TYR A C 1
ATOM 687 O O . TYR A 1 93 ? 6.797 8.484 2.023 1 98.44 93 TYR A O 1
ATOM 695 N N . GLN A 1 94 ? 7.617 6.559 2.957 1 98.25 94 GLN A N 1
ATOM 696 C CA . GLN A 1 94 ? 6.387 5.785 2.805 1 98.25 94 GLN A CA 1
ATOM 697 C C . GLN A 1 94 ? 5.977 5.141 4.125 1 98.25 94 GLN A C 1
ATOM 699 O O . GLN A 1 94 ? 6.82 4.867 4.977 1 98.25 94 GLN A O 1
ATOM 704 N N . ARG A 1 95 ? 4.742 4.965 4.297 1 98 95 ARG A N 1
ATOM 705 C CA . ARG A 1 95 ? 4.168 4.273 5.449 1 98 95 ARG A CA 1
ATOM 706 C C . ARG A 1 95 ? 3.217 3.168 5.008 1 98 95 ARG A C 1
ATOM 708 O O . ARG A 1 95 ? 2.287 3.414 4.238 1 98 95 ARG A O 1
ATOM 715 N N . GLU A 1 96 ? 3.473 2.01 5.477 1 98.25 96 GLU A N 1
ATOM 716 C CA . GLU A 1 96 ? 2.611 0.865 5.195 1 98.25 96 GLU A CA 1
ATOM 717 C C . GLU A 1 96 ? 1.789 0.482 6.426 1 98.25 96 GLU A C 1
ATOM 719 O O . GLU A 1 96 ? 2.33 0.354 7.523 1 98.25 96 GLU A O 1
ATOM 724 N N . VAL A 1 97 ? 0.586 0.247 6.219 1 97.88 97 VAL A N 1
ATOM 725 C CA . VAL A 1 97 ? -0.324 -0.172 7.277 1 97.88 97 VAL A CA 1
ATOM 726 C C . VAL A 1 97 ? -1.091 -1.417 6.84 1 97.88 97 VAL A C 1
ATOM 728 O O . VAL A 1 97 ? -1.834 -1.382 5.855 1 97.88 97 VAL A O 1
ATOM 731 N N . PRO A 1 98 ? -0.946 -2.508 7.582 1 97.75 98 PRO A N 1
ATOM 732 C CA . PRO A 1 98 ? -1.692 -3.709 7.203 1 97.75 98 PRO A CA 1
ATOM 733 C C . PRO A 1 98 ? -3.205 -3.498 7.234 1 97.75 98 PRO A C 1
ATOM 735 O O . PRO A 1 98 ? -3.723 -2.855 8.156 1 97.75 98 PRO A O 1
ATOM 738 N N . LEU A 1 99 ? -3.873 -3.951 6.219 1 95.31 99 LEU A N 1
ATOM 739 C CA . LEU A 1 99 ? -5.324 -3.852 6.113 1 95.31 99 LEU A CA 1
ATOM 740 C C . LEU A 1 99 ? -5.98 -5.199 6.387 1 95.31 99 LEU A C 1
ATOM 742 O O . LEU A 1 99 ? -6.57 -5.406 7.449 1 95.31 99 LEU A O 1
ATOM 746 N N . PHE A 1 100 ? -5.914 -6.168 5.43 1 93.75 100 PHE A N 1
ATOM 747 C CA . PHE A 1 100 ? -6.402 -7.531 5.602 1 93.75 100 PHE A CA 1
ATOM 748 C C . PHE A 1 100 ? -5.613 -8.508 4.734 1 93.75 100 PHE A C 1
ATOM 750 O O . PHE A 1 100 ? -5.191 -8.156 3.629 1 93.75 100 PHE A O 1
ATOM 757 N N . ALA A 1 101 ? -5.359 -9.758 5.414 1 94.25 101 ALA A N 1
ATOM 758 C CA . ALA A 1 101 ? -4.652 -10.812 4.695 1 94.25 101 ALA A CA 1
ATOM 759 C C . ALA A 1 101 ? -3.305 -10.32 4.18 1 94.25 101 ALA A C 1
ATOM 761 O O . ALA A 1 101 ? -2.455 -9.883 4.961 1 94.25 101 ALA A O 1
ATOM 762 N N . ASN A 1 102 ? -3.148 -10.352 2.844 1 97.88 102 ASN A N 1
ATOM 763 C CA . ASN A 1 102 ? -1.89 -9.945 2.23 1 97.88 102 ASN A CA 1
ATOM 764 C C . ASN A 1 102 ? -1.985 -8.547 1.626 1 97.88 102 ASN A C 1
ATOM 766 O O . ASN A 1 102 ? -1.169 -8.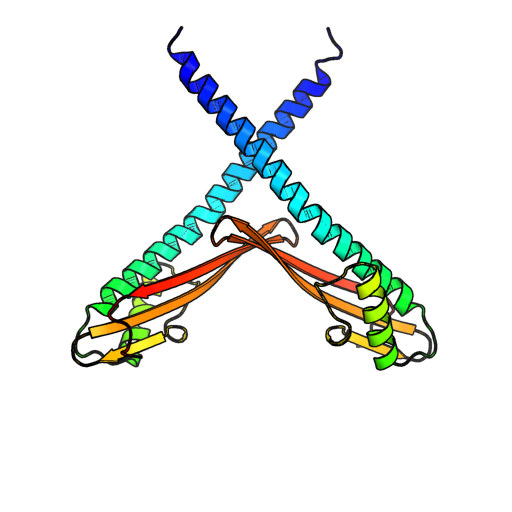172 0.782 1 97.88 102 ASN A O 1
ATOM 770 N N . VAL A 1 103 ? -2.92 -7.742 2.115 1 97.88 103 VAL A N 1
ATOM 771 C CA . VAL A 1 103 ? -3.168 -6.418 1.558 1 97.88 103 VAL A CA 1
ATOM 772 C C . VAL A 1 103 ? -2.844 -5.348 2.6 1 97.88 103 VAL A C 1
ATOM 774 O O . VAL A 1 103 ? -3.277 -5.441 3.75 1 97.88 103 VAL A O 1
ATOM 777 N N . SER A 1 104 ? -2.121 -4.336 2.279 1 98.31 104 SER A N 1
ATOM 778 C CA . SER A 1 104 ? -1.799 -3.182 3.109 1 98.31 104 SER A CA 1
ATOM 779 C C . SER A 1 104 ? -2.164 -1.877 2.408 1 98.31 104 SER A C 1
ATOM 781 O O . SER A 1 104 ? -2.443 -1.87 1.207 1 98.31 104 SER A O 1
ATOM 783 N N . LEU A 1 105 ? -2.283 -0.847 3.125 1 98.31 105 LEU A N 1
ATOM 784 C CA . LEU A 1 105 ? -2.258 0.517 2.605 1 98.31 105 LEU A CA 1
ATOM 785 C C . LEU A 1 105 ? -0.831 1.051 2.547 1 98.31 105 LEU A C 1
ATOM 787 O O . LEU A 1 105 ? -0.058 0.872 3.49 1 98.31 105 LEU A O 1
ATOM 791 N N . LEU A 1 106 ? -0.527 1.578 1.472 1 98.69 106 LEU A N 1
ATOM 792 C CA . LEU A 1 106 ? 0.766 2.23 1.297 1 98.69 106 LEU A CA 1
ATOM 793 C C . LEU A 1 106 ? 0.591 3.727 1.058 1 98.69 106 LEU A C 1
ATOM 795 O O . LEU A 1 106 ? -0.136 4.133 0.149 1 98.69 106 LEU A O 1
ATOM 799 N N . PHE A 1 107 ? 1.153 4.52 1.853 1 98.75 107 PHE A N 1
ATOM 800 C CA . PHE A 1 107 ? 1.099 5.973 1.77 1 98.75 107 PHE A CA 1
ATOM 801 C C . PHE A 1 107 ? 2.434 6.539 1.302 1 98.75 107 PHE A C 1
ATOM 803 O O . PHE A 1 107 ? 3.486 6.188 1.838 1 98.75 107 PHE A O 1
ATOM 810 N N . HIS A 1 108 ? 2.391 7.375 0.312 1 98.75 108 HIS A N 1
ATOM 811 C CA . HIS A 1 108 ? 3.572 8.094 -0.147 1 98.75 108 HIS A CA 1
ATOM 812 C C . HIS A 1 108 ? 3.539 9.555 0.305 1 98.75 108 HIS A C 1
ATOM 814 O O . HIS A 1 108 ? 2.619 10.297 -0.045 1 98.75 108 HIS A O 1
ATOM 820 N N . PHE A 1 109 ? 4.59 9.914 1.038 1 98.75 109 PHE A N 1
ATOM 821 C CA . PHE A 1 109 ? 4.633 11.281 1.549 1 98.75 109 PHE A CA 1
ATOM 822 C C . PHE A 1 109 ? 5.887 12 1.062 1 98.75 109 PHE A C 1
ATOM 824 O O . PHE A 1 109 ? 6.949 11.391 0.937 1 98.75 109 PHE A O 1
ATOM 831 N N . ASP A 1 110 ? 5.738 13.242 0.783 1 98.5 110 ASP A N 1
ATOM 832 C CA . ASP A 1 110 ? 6.812 14.148 0.389 1 98.5 110 ASP A CA 1
ATOM 833 C C . ASP A 1 110 ? 6.531 15.57 0.872 1 98.5 110 ASP A C 1
ATOM 835 O O . ASP A 1 110 ? 5.586 16.219 0.412 1 98.5 110 ASP A O 1
ATOM 839 N N . THR A 1 111 ? 7.305 15.992 1.789 1 98.12 111 THR A N 1
ATOM 840 C CA . THR A 1 111 ? 7.133 17.344 2.33 1 98.12 111 THR A CA 1
ATOM 841 C C . THR A 1 111 ? 8.484 17.984 2.602 1 98.12 111 THR A C 1
ATOM 843 O O . THR A 1 111 ? 9.492 17.297 2.777 1 98.12 111 THR A O 1
ATOM 846 N N . GLN A 1 112 ? 8.492 19.266 2.619 1 97.69 112 GLN A N 1
ATOM 847 C CA . GLN A 1 112 ? 9.719 20.016 2.828 1 97.69 112 GLN A CA 1
ATOM 848 C C . GLN A 1 112 ? 9.438 21.344 3.551 1 97.69 112 GLN A C 1
ATOM 850 O O . GLN A 1 112 ? 8.297 21.781 3.607 1 97.69 112 GLN A O 1
ATOM 855 N N . ALA A 1 113 ? 10.5 21.797 4.066 1 96.88 113 ALA A N 1
ATOM 856 C CA . ALA A 1 113 ? 10.461 23.094 4.746 1 96.88 113 ALA A CA 1
ATOM 857 C C . ALA A 1 113 ? 11.75 23.875 4.527 1 96.88 113 ALA A C 1
ATOM 859 O O . ALA A 1 113 ? 12.828 23.281 4.422 1 96.88 113 ALA A O 1
ATOM 860 N N . GLY A 1 114 ? 11.578 25.109 4.406 1 93.12 114 GLY A N 1
ATOM 861 C CA . GLY A 1 114 ? 12.734 25.969 4.191 1 93.12 114 GLY A CA 1
ATOM 862 C C . GLY A 1 114 ? 12.984 26.266 2.727 1 93.12 114 GLY A C 1
ATOM 863 O O . GLY A 1 114 ? 12.203 25.875 1.861 1 93.12 114 GLY A O 1
ATOM 864 N N . GLN A 1 115 ? 14.086 27.078 2.398 1 86.19 115 GLN A N 1
ATOM 865 C CA . GLN A 1 115 ? 14.414 27.484 1.038 1 86.19 115 GLN A CA 1
ATOM 866 C C . GLN A 1 115 ? 15.211 26.406 0.312 1 86.19 115 GLN A C 1
ATOM 868 O O . GLN A 1 115 ? 16.281 26 0.776 1 86.19 115 GLN A O 1
ATOM 873 N N . PRO A 1 116 ? 14.688 25.938 -0.792 1 83.38 116 PRO A N 1
ATOM 874 C CA . PRO A 1 116 ? 15.414 24.906 -1.546 1 83.38 116 PRO A CA 1
ATOM 875 C C . PRO A 1 116 ? 16.766 25.406 -2.07 1 83.38 116 PRO A C 1
ATOM 877 O O . PRO A 1 116 ? 16.906 26.578 -2.42 1 83.38 116 PRO A O 1
ATOM 880 N N . PRO A 1 117 ? 17.703 24.484 -1.991 1 77.06 117 PRO A N 1
ATOM 881 C CA . PRO A 1 117 ? 19.016 24.875 -2.49 1 77.06 117 PRO A CA 1
ATOM 882 C C . PRO A 1 117 ? 18.984 25.328 -3.947 1 77.06 117 PRO A C 1
ATOM 884 O O . PRO A 1 117 ? 18.156 24.859 -4.727 1 77.06 117 PRO A O 1
ATOM 887 N N . ALA A 1 118 ? 19.672 26.562 -4.156 1 69.62 118 ALA A N 1
ATOM 888 C CA . ALA A 1 118 ? 19.781 27.078 -5.52 1 69.62 118 ALA A CA 1
ATOM 889 C C . ALA A 1 118 ? 20.25 25.984 -6.477 1 69.62 118 ALA A C 1
ATOM 891 O O . ALA A 1 118 ? 21.109 25.172 -6.121 1 69.62 118 ALA A O 1
ATOM 892 N N . GLN A 1 119 ? 19.359 25.5 -7.504 1 54.81 119 GLN A N 1
ATOM 893 C CA . GLN A 1 119 ? 19.828 24.609 -8.562 1 54.81 119 GLN A CA 1
ATOM 894 C C . GLN A 1 119 ? 20.938 25.266 -9.375 1 54.81 119 GLN A C 1
ATOM 896 O O . GLN A 1 119 ? 20.984 26.5 -9.484 1 54.81 119 GLN A O 1
ATOM 901 N N . MET B 1 1 ? -42.031 16.891 11.672 1 41.44 1 MET B N 1
ATOM 902 C CA . MET B 1 1 ? -41.344 15.688 11.188 1 41.44 1 MET B CA 1
ATOM 903 C C . MET B 1 1 ? -40.469 16.016 9.992 1 41.44 1 MET B C 1
ATOM 905 O O . MET B 1 1 ? -40.125 15.133 9.195 1 41.44 1 MET B O 1
ATOM 909 N N . LYS B 1 2 ? -40.438 17.078 9.477 1 48.12 2 LYS B N 1
ATOM 910 C CA . LYS B 1 2 ? -39.75 17.562 8.289 1 48.12 2 LYS B CA 1
ATOM 911 C C . LYS B 1 2 ? -38.25 17.656 8.539 1 48.12 2 LYS B C 1
ATOM 913 O O . LYS B 1 2 ? -37.469 17.906 7.613 1 48.12 2 LYS B O 1
ATOM 918 N N . LYS B 1 3 ? -37.812 17.891 9.578 1 54.16 3 LYS B N 1
ATOM 919 C CA . LYS B 1 3 ? -36.406 18.188 9.867 1 54.16 3 LYS B CA 1
ATOM 920 C C . LYS B 1 3 ? -35.531 16.922 9.727 1 54.16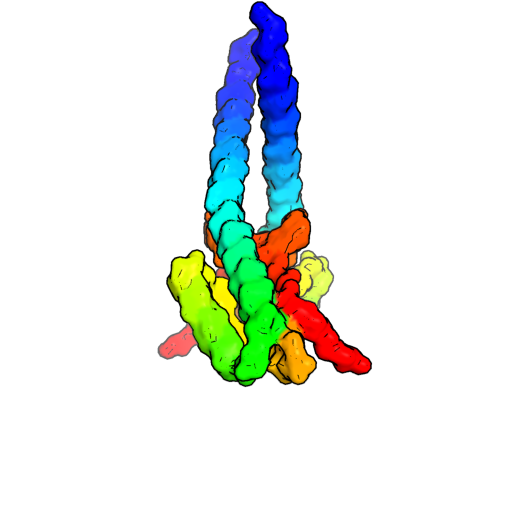 3 LYS B C 1
ATOM 922 O O . LYS B 1 3 ? -34.312 17.016 9.703 1 54.16 3 LYS B O 1
ATOM 927 N N . GLN B 1 4 ? -36.219 15.688 9.758 1 60.38 4 GLN B N 1
ATOM 928 C CA . GLN B 1 4 ? -35.469 14.438 9.773 1 60.38 4 GLN B CA 1
ATOM 929 C C . GLN B 1 4 ? -35.094 14 8.359 1 60.38 4 GLN B C 1
ATOM 931 O O . GLN B 1 4 ? -34.375 13 8.172 1 60.38 4 GLN B O 1
ATOM 936 N N . GLN B 1 5 ? -35.562 14.844 7.41 1 60.28 5 GLN B N 1
ATOM 937 C CA . GLN B 1 5 ? -35.375 14.461 6.016 1 60.28 5 GLN B CA 1
ATOM 938 C C . GLN B 1 5 ? -33.938 14.719 5.57 1 60.28 5 GLN B C 1
ATOM 940 O O . GLN B 1 5 ? -33.406 13.969 4.75 1 60.28 5 GLN B O 1
ATOM 945 N N . GLY B 1 6 ? -33.281 15.812 6.117 1 61.78 6 GLY B N 1
ATOM 946 C CA . GLY B 1 6 ? -31.953 16.203 5.664 1 61.78 6 GLY B CA 1
ATOM 947 C C . GLY B 1 6 ? -30.891 15.172 6.008 1 61.78 6 GLY B C 1
ATOM 948 O O . GLY B 1 6 ? -30.031 14.852 5.176 1 61.78 6 GLY B O 1
ATOM 949 N N . LEU B 1 7 ? -31.016 14.672 7.195 1 71.56 7 LEU B N 1
ATOM 950 C CA . LEU B 1 7 ? -30.078 13.656 7.672 1 71.56 7 LEU B CA 1
ATOM 951 C C . LEU B 1 7 ? -30.234 12.367 6.871 1 71.56 7 LEU B C 1
ATOM 953 O O . LEU B 1 7 ? -29.25 11.68 6.594 1 71.56 7 LEU B O 1
ATOM 957 N N . SER B 1 8 ? -31.406 12.281 6.137 1 81.62 8 SER B N 1
ATOM 958 C CA . SER B 1 8 ? -31.703 11.055 5.398 1 81.62 8 SER B CA 1
ATOM 959 C C . SER B 1 8 ? -31 11.047 4.043 1 81.62 8 SER B C 1
ATOM 961 O O . SER B 1 8 ? -30.391 10.047 3.658 1 81.62 8 SER B O 1
ATOM 963 N N . VAL B 1 9 ? -31.125 12.32 3.379 1 87.88 9 VAL B N 1
ATOM 964 C CA . VAL B 1 9 ? -30.516 12.383 2.059 1 87.88 9 VAL B CA 1
ATOM 965 C C . VAL B 1 9 ? -29 12.234 2.189 1 87.88 9 VAL B C 1
ATOM 967 O O . VAL B 1 9 ? -28.359 11.539 1.396 1 87.88 9 VAL B O 1
ATOM 970 N N . ILE B 1 10 ? -28.5 12.859 3.215 1 90.06 10 ILE B N 1
ATOM 971 C CA . ILE B 1 10 ? -27.062 12.789 3.451 1 90.06 10 ILE B CA 1
ATOM 972 C C . ILE B 1 10 ? -26.656 11.344 3.762 1 90.06 10 ILE B C 1
ATOM 974 O O . ILE B 1 10 ? -25.625 10.867 3.293 1 90.06 10 ILE B O 1
ATOM 978 N N . ALA B 1 11 ? -27.438 10.734 4.527 1 86.75 11 ALA B N 1
ATOM 979 C CA . ALA B 1 11 ? -27.172 9.344 4.879 1 86.75 11 ALA B CA 1
ATOM 980 C C . ALA B 1 11 ? -27.188 8.453 3.637 1 86.75 11 ALA B C 1
ATOM 982 O O . ALA B 1 11 ? -26.344 7.551 3.506 1 86.75 11 ALA B O 1
ATOM 983 N N . ILE B 1 12 ? -28.109 8.727 2.752 1 88.62 12 ILE B N 1
ATOM 984 C CA . ILE B 1 12 ? -28.203 7.941 1.527 1 88.62 12 ILE B CA 1
ATOM 985 C C . ILE B 1 12 ? -26.984 8.18 0.655 1 88.62 12 ILE B C 1
ATOM 987 O O . ILE B 1 12 ? -26.406 7.238 0.107 1 88.62 12 ILE B O 1
ATOM 991 N N . LEU B 1 13 ? -26.641 9.422 0.501 1 93.38 13 LEU B N 1
ATOM 992 C CA . LEU B 1 13 ? -25.469 9.758 -0.303 1 93.38 13 LEU B CA 1
ATOM 993 C C . LEU B 1 13 ? -24.203 9.102 0.257 1 93.38 13 LEU B C 1
ATOM 995 O O . LEU B 1 13 ? -23.359 8.625 -0.502 1 93.38 13 LEU B O 1
ATOM 999 N N . LEU B 1 14 ? -24.156 9.07 1.553 1 90.31 14 LEU B N 1
ATOM 1000 C CA . LEU B 1 14 ? -23 8.453 2.199 1 90.31 14 LEU B CA 1
ATOM 1001 C C . LEU B 1 14 ? -22.969 6.949 1.926 1 90.31 14 LEU B C 1
ATOM 1003 O O . LEU B 1 14 ? -21.922 6.398 1.6 1 90.31 14 LEU B O 1
ATOM 1007 N N . VAL B 1 15 ? -24.094 6.297 2.014 1 89.31 15 VAL B N 1
ATOM 1008 C CA . VAL B 1 15 ? -24.172 4.863 1.75 1 89.31 15 VAL B CA 1
ATOM 1009 C C . VAL B 1 15 ? -23.812 4.586 0.292 1 89.31 15 VAL B C 1
ATOM 1011 O O . VAL B 1 15 ? -23.062 3.648 -0.001 1 89.31 15 VAL B O 1
ATOM 1014 N N . LEU B 1 16 ? -24.344 5.406 -0.581 1 92.69 16 LEU B N 1
ATOM 1015 C CA . LEU B 1 16 ? -24.031 5.242 -1.997 1 92.69 16 LEU B CA 1
ATOM 1016 C C . LEU B 1 16 ? -22.531 5.387 -2.248 1 92.69 16 LEU B C 1
ATOM 1018 O O . LEU B 1 16 ? -21.953 4.621 -3.021 1 92.69 16 LEU B O 1
ATOM 1022 N N . ALA B 1 17 ? -21.984 6.359 -1.648 1 93.69 17 ALA B N 1
ATOM 1023 C CA . ALA B 1 17 ? -20.547 6.586 -1.784 1 93.69 17 ALA B CA 1
ATOM 1024 C C . ALA B 1 17 ? -19.75 5.387 -1.275 1 93.69 17 ALA B C 1
ATOM 1026 O O . ALA B 1 17 ? -18.812 4.938 -1.927 1 93.69 17 ALA B O 1
ATOM 1027 N N . LEU B 1 18 ? -20.172 4.887 -0.152 1 93.12 18 LEU B N 1
ATOM 1028 C CA . LEU B 1 18 ? -19.469 3.758 0.45 1 93.12 18 LEU B CA 1
ATOM 1029 C C . LEU B 1 18 ? -19.609 2.51 -0.416 1 93.12 18 LEU B C 1
ATOM 1031 O O . LEU B 1 18 ? -18.641 1.778 -0.62 1 93.12 18 LEU B O 1
ATOM 1035 N N . VAL B 1 19 ? -20.781 2.289 -0.919 1 92.94 19 VAL B N 1
ATOM 1036 C CA . VAL B 1 19 ? -21 1.157 -1.812 1 92.94 19 VAL B CA 1
ATOM 1037 C C . VAL B 1 19 ? -20.172 1.323 -3.08 1 92.94 19 VAL B C 1
ATOM 1039 O O . VAL B 1 19 ? -19.516 0.381 -3.527 1 92.94 19 VAL B O 1
ATOM 1042 N N . GLY B 1 20 ? -20.172 2.547 -3.648 1 94 20 GLY B N 1
ATOM 1043 C CA . GLY B 1 20 ? -19.359 2.822 -4.82 1 94 20 GLY B CA 1
ATOM 1044 C C . GLY B 1 20 ? -17.875 2.613 -4.574 1 94 20 GLY B C 1
ATOM 1045 O O . GLY B 1 20 ? -17.188 1.99 -5.387 1 94 20 GLY B O 1
ATOM 1046 N N . ALA B 1 21 ? -17.375 3.055 -3.455 1 93.19 21 ALA B N 1
ATOM 1047 C CA . ALA B 1 21 ? -15.977 2.873 -3.076 1 93.19 21 ALA B CA 1
ATOM 1048 C C . ALA B 1 21 ? -15.641 1.394 -2.906 1 93.19 21 ALA B C 1
ATOM 1050 O O . ALA B 1 21 ? -14.578 0.938 -3.334 1 93.19 21 ALA B O 1
ATOM 1051 N N . GLY B 1 22 ? -16.562 0.725 -2.27 1 93.19 22 GLY B N 1
ATOM 1052 C CA . GLY B 1 22 ? -16.375 -0.71 -2.125 1 93.19 22 GLY B CA 1
ATOM 1053 C C . GLY B 1 22 ? -16.297 -1.438 -3.453 1 93.19 22 GLY B C 1
ATOM 1054 O O . GLY B 1 22 ? -15.422 -2.283 -3.652 1 93.19 22 GLY B O 1
ATOM 1055 N N . LEU B 1 23 ? -17.203 -1.075 -4.332 1 94.12 23 LEU B N 1
ATOM 1056 C CA . LEU B 1 23 ? -17.203 -1.68 -5.66 1 94.12 23 LEU B CA 1
ATOM 1057 C C . LEU B 1 23 ? -15.93 -1.35 -6.414 1 94.12 23 LEU B C 1
ATOM 1059 O O . LEU B 1 23 ? -15.352 -2.213 -7.082 1 94.12 23 LEU B O 1
ATOM 1063 N N . MET B 1 24 ? -15.469 -0.091 -6.273 1 93.88 24 MET B N 1
ATOM 1064 C CA . MET B 1 24 ? -14.219 0.322 -6.902 1 93.88 24 MET B CA 1
ATOM 1065 C C . MET B 1 24 ? -13.039 -0.487 -6.363 1 93.88 24 MET B C 1
ATOM 1067 O O . MET B 1 24 ? -12.188 -0.938 -7.129 1 93.88 24 MET B O 1
ATOM 1071 N N . LEU B 1 25 ? -13 -0.706 -5.082 1 94.12 25 LEU B N 1
ATOM 1072 C CA . LEU B 1 25 ? -11.938 -1.487 -4.461 1 94.12 25 LEU B CA 1
ATOM 1073 C C . LEU B 1 25 ? -11.953 -2.926 -4.965 1 94.12 25 LEU B C 1
ATOM 1075 O O . LEU B 1 25 ? -10.906 -3.49 -5.281 1 94.12 25 LEU B O 1
ATOM 1079 N N . VAL B 1 26 ? -13.133 -3.502 -5.031 1 94.19 26 VAL B N 1
ATOM 1080 C CA . VAL B 1 26 ? -13.281 -4.863 -5.535 1 94.19 26 VAL B CA 1
ATOM 1081 C C . VAL B 1 26 ? -12.766 -4.941 -6.969 1 94.19 26 VAL B C 1
ATOM 1083 O O . VAL B 1 26 ? -11.984 -5.832 -7.309 1 94.19 26 VAL B O 1
ATOM 1086 N N . PHE B 1 27 ? -13.109 -3.951 -7.777 1 96.31 27 PHE B N 1
ATOM 1087 C CA . PHE B 1 27 ? -12.719 -3.934 -9.18 1 96.31 27 PHE B CA 1
ATOM 1088 C C . PHE B 1 27 ? -11.211 -3.764 -9.32 1 96.31 27 PHE B C 1
ATOM 1090 O O . PHE B 1 27 ? -10.609 -4.289 -10.258 1 96.31 27 PHE B O 1
ATOM 1097 N N . LYS B 1 28 ? -10.578 -3.086 -8.438 1 96.38 28 LYS B N 1
ATOM 1098 C CA . LYS B 1 28 ? -9.133 -2.891 -8.453 1 96.38 28 LYS B CA 1
ATOM 1099 C C . LYS B 1 28 ? -8.398 -4.141 -7.969 1 96.38 28 LYS B C 1
ATOM 1101 O O . LYS B 1 28 ? -7.285 -4.426 -8.406 1 96.38 28 LYS B O 1
ATOM 1106 N N . ILE B 1 29 ? -9.047 -4.883 -7.102 1 97.06 29 ILE B N 1
ATOM 1107 C CA . ILE B 1 29 ? -8.422 -6.023 -6.445 1 97.06 29 ILE B CA 1
ATOM 1108 C C . ILE B 1 29 ? -8.531 -7.258 -7.34 1 97.06 29 ILE B C 1
ATOM 1110 O O . ILE B 1 29 ? -7.594 -8.047 -7.434 1 97.06 29 ILE B O 1
ATOM 1114 N N . VAL B 1 30 ? -9.578 -7.438 -8.023 1 97.62 30 VAL B N 1
ATOM 1115 C CA . VAL B 1 30 ? -9.867 -8.641 -8.789 1 97.62 30 VAL B CA 1
ATOM 1116 C C . VAL B 1 30 ? -8.75 -8.906 -9.789 1 97.62 30 VAL B C 1
ATOM 1118 O O . VAL B 1 30 ? -8.195 -10.008 -9.836 1 97.62 30 VAL B O 1
ATOM 1121 N N . PRO B 1 31 ? -8.289 -7.863 -10.633 1 97.62 31 PRO B N 1
ATOM 1122 C CA . PRO B 1 31 ? -7.203 -8.125 -11.578 1 97.62 31 PRO B CA 1
ATOM 1123 C C . PRO B 1 31 ? -5.914 -8.562 -10.891 1 97.62 31 PRO B C 1
ATOM 1125 O O . PRO B 1 31 ? -5.141 -9.344 -11.461 1 97.62 31 PRO B O 1
ATOM 1128 N N . VAL B 1 32 ? -5.66 -8.07 -9.719 1 98.19 32 VAL B N 1
ATOM 1129 C CA . VAL B 1 32 ? -4.449 -8.406 -8.977 1 98.19 32 VAL B CA 1
ATOM 1130 C C . VAL B 1 32 ? -4.465 -9.883 -8.609 1 98.19 32 VAL B C 1
ATOM 1132 O O . VAL B 1 32 ? -3.473 -10.586 -8.805 1 98.19 32 VAL B O 1
ATOM 1135 N N . TYR B 1 33 ? -5.625 -10.375 -8.125 1 98 33 TYR B N 1
ATOM 1136 C CA . TYR B 1 33 ? -5.707 -11.773 -7.711 1 98 33 TYR B CA 1
ATOM 1137 C C . TYR B 1 33 ? -5.828 -12.695 -8.922 1 98 33 TYR B C 1
ATOM 1139 O O . TYR B 1 33 ? -5.398 -13.852 -8.883 1 98 33 TYR B O 1
ATOM 1147 N N . THR B 1 34 ? -6.434 -12.203 -10.016 1 98.19 34 THR B N 1
ATOM 1148 C CA . THR B 1 34 ? -6.43 -12.969 -11.25 1 98.19 34 THR B CA 1
ATOM 1149 C C . THR B 1 34 ? -5.004 -13.18 -11.75 1 98.19 34 THR B C 1
ATOM 1151 O O . THR B 1 34 ? -4.641 -14.289 -12.148 1 98.19 34 THR B O 1
ATOM 1154 N N . GLU B 1 35 ? -4.203 -12.078 -11.742 1 98.62 35 GLU B N 1
ATOM 1155 C CA . GLU B 1 35 ? -2.801 -12.211 -12.125 1 98.62 35 GLU B CA 1
ATOM 1156 C C . GLU B 1 35 ? -2.072 -13.188 -11.203 1 98.62 35 GLU B C 1
ATOM 1158 O O . GLU B 1 35 ? -1.254 -13.984 -11.664 1 98.62 35 GLU B O 1
ATOM 1163 N N . TYR B 1 36 ? -2.363 -13.125 -9.945 1 98.69 36 TYR B N 1
ATOM 1164 C CA . TYR B 1 36 ? -1.766 -14.047 -8.984 1 98.69 36 TYR B CA 1
ATOM 1165 C C . TYR B 1 36 ? -2.088 -15.492 -9.344 1 98.69 36 TYR B C 1
ATOM 1167 O O . TYR B 1 36 ? -1.223 -16.359 -9.266 1 98.69 36 TYR B O 1
ATOM 1175 N N . GLY B 1 37 ? -3.264 -15.719 -9.688 1 98.56 37 GLY B N 1
ATOM 1176 C CA . GLY B 1 37 ? -3.637 -17.047 -10.164 1 98.56 37 GLY B CA 1
ATOM 1177 C C . GLY B 1 37 ? -2.82 -17.484 -11.367 1 98.56 37 GLY B C 1
ATOM 1178 O O . GLY B 1 37 ? -2.408 -18.656 -11.438 1 98.56 37 GLY B O 1
ATOM 1179 N N . ASP B 1 38 ? -2.611 -16.562 -12.32 1 98.69 38 ASP B N 1
ATOM 1180 C CA . ASP B 1 38 ? -1.801 -16.875 -13.492 1 98.69 38 ASP B CA 1
ATOM 1181 C C . ASP B 1 38 ? -0.366 -17.203 -13.094 1 98.69 38 ASP B C 1
ATOM 1183 O O . ASP B 1 38 ? 0.246 -18.109 -13.664 1 98.69 38 ASP B O 1
ATOM 1187 N N . VAL B 1 39 ? 0.152 -16.453 -12.109 1 98.75 39 VAL B N 1
ATOM 1188 C CA . VAL B 1 39 ? 1.496 -16.734 -11.609 1 98.75 39 VAL B CA 1
ATOM 1189 C C . VAL B 1 39 ? 1.557 -18.141 -11.039 1 98.75 39 VAL B C 1
ATOM 1191 O O . VAL B 1 39 ? 2.457 -18.922 -11.375 1 98.75 39 VAL B O 1
ATOM 1194 N N . LYS B 1 40 ? 0.624 -18.5 -10.266 1 98.5 40 LYS B N 1
ATOM 1195 C CA . LYS B 1 40 ? 0.581 -19.828 -9.656 1 98.5 40 LYS B CA 1
ATOM 1196 C C . LYS B 1 40 ? 0.513 -20.922 -10.719 1 98.5 40 LYS B C 1
ATOM 1198 O O . LYS B 1 40 ? 1.231 -21.906 -10.633 1 98.5 40 LYS B O 1
ATOM 1203 N N . ASN B 1 41 ? -0.319 -20.703 -11.672 1 98.38 41 ASN B N 1
ATOM 1204 C CA . ASN B 1 41 ? -0.47 -21.672 -12.75 1 98.38 41 ASN B CA 1
ATOM 1205 C C . ASN B 1 41 ? 0.825 -21.844 -13.547 1 98.38 41 ASN B C 1
ATOM 1207 O O . ASN B 1 41 ? 1.206 -22.969 -13.891 1 98.38 41 ASN B O 1
ATOM 1211 N N . ALA B 1 42 ? 1.418 -20.703 -13.82 1 98.38 42 ALA B N 1
ATOM 1212 C CA . ALA B 1 42 ? 2.684 -20.734 -14.555 1 98.38 42 ALA B CA 1
ATOM 1213 C C . ALA B 1 42 ? 3.734 -21.531 -13.773 1 98.38 42 ALA B C 1
ATOM 1215 O O . ALA B 1 42 ? 4.402 -22.406 -14.336 1 98.38 42 ALA B O 1
ATOM 1216 N N . LEU B 1 43 ? 3.865 -21.266 -12.508 1 98.06 43 LEU B N 1
ATOM 1217 C CA . LEU B 1 43 ? 4.84 -21.969 -11.68 1 98.06 43 LEU B CA 1
ATOM 1218 C C . LEU B 1 43 ? 4.531 -23.469 -11.625 1 98.06 43 LEU B C 1
ATOM 1220 O O . LEU B 1 43 ? 5.441 -24.297 -11.727 1 98.06 43 LEU B O 1
ATOM 1224 N N . THR B 1 44 ? 3.266 -23.812 -11.461 1 97.06 44 THR B N 1
ATOM 1225 C CA . THR B 1 44 ? 2.859 -25.203 -11.352 1 97.06 44 THR B CA 1
ATOM 1226 C C . THR B 1 44 ? 3.188 -25.969 -12.633 1 97.06 44 THR B C 1
ATOM 1228 O O . THR B 1 44 ? 3.682 -27.094 -12.586 1 97.06 44 THR B O 1
ATOM 1231 N N . THR B 1 45 ? 2.959 -25.344 -13.781 1 96.06 45 THR B N 1
ATOM 1232 C CA . THR B 1 45 ? 3.25 -25.953 -15.078 1 96.06 45 THR B CA 1
ATOM 1233 C C . THR B 1 45 ? 4.754 -26.172 -15.25 1 96.06 45 THR B C 1
ATOM 1235 O O . THR B 1 45 ? 5.191 -27.25 -15.648 1 96.06 45 THR B O 1
ATOM 1238 N N . LEU B 1 46 ? 5.512 -25.156 -14.891 1 96.06 46 LEU B N 1
ATOM 1239 C CA . LEU B 1 46 ? 6.957 -25.203 -15.094 1 96.06 46 LEU B CA 1
ATOM 1240 C C . LEU B 1 46 ? 7.605 -26.188 -14.125 1 96.06 46 LEU B C 1
ATOM 1242 O O . LEU B 1 46 ? 8.625 -26.812 -14.445 1 96.06 46 LEU B O 1
ATOM 1246 N N . ALA B 1 47 ? 7 -26.328 -12.992 1 94.88 47 ALA B N 1
ATOM 1247 C CA . ALA B 1 47 ? 7.555 -27.234 -11.984 1 94.88 47 ALA B CA 1
ATOM 1248 C C . ALA B 1 47 ? 7.516 -28.672 -12.469 1 94.88 47 ALA B C 1
ATOM 1250 O O . ALA B 1 47 ? 8.258 -29.516 -11.969 1 94.88 47 ALA B O 1
ATOM 1251 N N . THR B 1 48 ? 6.648 -29 -13.406 1 92.25 48 THR B N 1
ATOM 1252 C CA . THR B 1 48 ? 6.465 -30.375 -13.859 1 92.25 48 THR B CA 1
ATOM 1253 C C . THR B 1 48 ? 7.379 -30.688 -15.047 1 92.25 48 THR B C 1
ATOM 1255 O O . THR B 1 48 ? 7.496 -31.844 -15.461 1 92.25 48 THR B O 1
ATOM 1258 N N . GLU B 1 49 ? 8.047 -29.641 -15.531 1 89.25 49 GLU B N 1
ATOM 1259 C CA . GLU B 1 49 ? 8.953 -29.859 -16.656 1 89.25 49 GLU B CA 1
ATOM 1260 C C . GLU B 1 49 ? 10.195 -30.641 -16.219 1 89.25 49 GLU B C 1
ATOM 1262 O O . GLU B 1 49 ? 10.68 -30.469 -15.094 1 89.25 49 GLU B O 1
ATOM 1267 N N . THR B 1 50 ? 10.703 -31.547 -17.031 1 84.81 50 THR B N 1
ATOM 1268 C CA . THR B 1 50 ? 11.875 -32.344 -16.734 1 84.81 50 THR B CA 1
ATOM 1269 C C . THR B 1 50 ? 13.031 -32 -17.672 1 84.81 50 THR B C 1
ATOM 1271 O O . THR B 1 50 ? 12.812 -31.656 -18.844 1 84.81 50 THR B O 1
ATOM 1274 N N . ASN B 1 51 ? 14.234 -32.062 -17.016 1 83.81 51 ASN B N 1
ATOM 1275 C CA . ASN B 1 51 ? 15.461 -31.938 -17.781 1 83.81 51 ASN B CA 1
ATOM 1276 C C . ASN B 1 51 ? 15.57 -30.547 -18.422 1 83.81 51 ASN B C 1
ATOM 1278 O O . ASN B 1 51 ? 15.922 -30.438 -19.594 1 83.81 51 ASN B O 1
ATOM 1282 N N . VAL B 1 52 ? 15.039 -29.547 -17.688 1 89.25 52 VAL B N 1
ATOM 1283 C CA . VAL B 1 52 ? 15.156 -28.156 -18.125 1 89.25 52 VAL B CA 1
ATOM 1284 C C . VAL B 1 52 ? 16.016 -27.375 -17.125 1 89.25 52 VAL B C 1
ATOM 1286 O O . VAL B 1 52 ? 15.875 -27.547 -15.914 1 89.25 52 VAL B O 1
ATOM 1289 N N . GLY B 1 53 ? 16.953 -26.578 -17.609 1 92.88 53 GLY B N 1
ATOM 1290 C CA . GLY B 1 53 ? 17.828 -25.781 -16.75 1 92.88 53 GLY B CA 1
ATOM 1291 C C . GLY B 1 53 ? 17.156 -24.578 -16.156 1 92.88 53 GLY B C 1
ATOM 1292 O O . GLY B 1 53 ? 16.031 -24.219 -16.547 1 92.88 53 GLY B O 1
ATOM 1293 N N . GLU B 1 54 ? 17.719 -23.984 -15.18 1 95.69 54 GLU B N 1
ATOM 1294 C CA . GLU B 1 54 ? 17.156 -22.844 -14.461 1 95.69 54 GLU B CA 1
ATOM 1295 C C . GLU B 1 54 ? 16.891 -21.672 -15.398 1 95.69 54 GLU B C 1
ATOM 1297 O O . GLU B 1 54 ? 15.844 -21.047 -15.32 1 95.69 54 GLU B O 1
ATOM 1302 N N . GLN B 1 55 ? 17.859 -21.422 -16.266 1 96.5 55 GLN B N 1
ATOM 1303 C CA . GLN B 1 55 ? 17.719 -20.266 -17.156 1 96.5 55 GLN B CA 1
ATOM 1304 C C . GLN B 1 55 ? 16.562 -20.469 -18.141 1 96.5 55 GLN B C 1
ATOM 1306 O O . GLN B 1 55 ? 15.828 -19.531 -18.438 1 96.5 55 GLN B O 1
ATOM 1311 N N . THR B 1 56 ? 16.422 -21.609 -18.609 1 96.44 56 THR B N 1
ATOM 1312 C CA . THR B 1 56 ? 15.328 -21.922 -19.531 1 96.44 56 THR B CA 1
ATOM 1313 C C . THR B 1 56 ? 13.984 -21.781 -18.828 1 96.44 56 THR B C 1
ATOM 1315 O O . THR B 1 56 ? 13.023 -21.281 -19.406 1 96.44 56 THR B O 1
ATOM 1318 N N . LEU B 1 57 ? 13.914 -22.234 -17.578 1 97.12 57 LEU B N 1
ATOM 1319 C CA . LEU B 1 57 ? 12.688 -22.109 -16.797 1 97.12 57 LEU B CA 1
ATOM 1320 C C . LEU B 1 57 ? 12.305 -20.641 -16.609 1 97.12 57 LEU B C 1
ATOM 1322 O O . LEU B 1 57 ? 11.133 -20.281 -16.719 1 97.12 57 LEU B O 1
ATOM 1326 N N . ARG B 1 58 ? 13.227 -19.797 -16.375 1 98.19 58 ARG B N 1
ATOM 1327 C CA . ARG B 1 58 ? 12.961 -18.375 -16.234 1 98.19 58 ARG B CA 1
ATOM 1328 C C . ARG B 1 58 ? 12.461 -17.766 -17.531 1 98.19 58 ARG B C 1
ATOM 1330 O O . ARG B 1 58 ? 11.539 -16.953 -17.531 1 98.19 58 ARG B O 1
ATOM 1337 N N . GLN B 1 59 ? 13.039 -18.234 -18.609 1 98.19 59 GLN B N 1
ATOM 1338 C CA . GLN B 1 59 ? 12.617 -17.734 -19.922 1 98.19 59 GLN B CA 1
ATOM 1339 C C . GLN B 1 59 ? 11.203 -18.219 -20.266 1 98.19 59 GLN B C 1
ATOM 1341 O O . GLN B 1 59 ? 10.406 -17.453 -20.812 1 98.19 59 GLN B O 1
ATOM 1346 N N . GLU B 1 60 ? 10.984 -19.406 -19.984 1 97.69 60 GLU B N 1
ATOM 1347 C CA . GLU B 1 60 ? 9.648 -19.938 -20.234 1 97.69 60 GLU B CA 1
ATOM 1348 C C . GLU B 1 60 ? 8.609 -19.203 -19.375 1 97.69 60 GLU B C 1
ATOM 1350 O O . GLU B 1 60 ? 7.496 -18.953 -19.844 1 97.69 60 GLU B O 1
ATOM 1355 N N . PHE B 1 61 ? 8.984 -18.938 -18.125 1 98.44 61 PHE B N 1
ATOM 1356 C CA . PHE B 1 61 ? 8.078 -18.141 -17.297 1 98.44 61 PHE B CA 1
ATOM 1357 C C . PHE B 1 61 ? 7.773 -16.812 -17.984 1 98.44 61 PHE B C 1
ATOM 1359 O O . PHE B 1 61 ? 6.613 -16.391 -18.031 1 98.44 61 PHE B O 1
ATOM 1366 N N . ASP B 1 62 ? 8.781 -16.156 -18.469 1 98.75 62 ASP B N 1
ATOM 1367 C CA . ASP B 1 62 ? 8.594 -14.875 -19.109 1 98.75 62 ASP B CA 1
ATOM 1368 C C . ASP B 1 62 ? 7.668 -15 -20.328 1 98.75 62 ASP B C 1
ATOM 1370 O O . ASP B 1 62 ? 6.887 -14.094 -20.609 1 98.75 62 ASP B O 1
ATOM 1374 N N . GLY B 1 63 ? 7.828 -16.047 -21.031 1 98.44 63 GLY B N 1
ATOM 1375 C CA . GLY B 1 63 ? 6.902 -16.312 -22.125 1 98.44 63 GLY B CA 1
ATOM 1376 C C . GLY B 1 63 ? 5.461 -16.438 -21.672 1 98.44 63 GLY B C 1
ATOM 1377 O O . GLY B 1 63 ? 4.57 -15.797 -22.234 1 98.44 63 GLY B O 1
ATOM 1378 N N . LYS B 1 64 ? 5.219 -17.234 -20.672 1 98.19 64 LYS B N 1
ATOM 1379 C CA . LYS B 1 64 ? 3.881 -17.391 -20.109 1 98.19 64 LYS B CA 1
ATOM 1380 C C . LYS B 1 64 ? 3.357 -16.078 -19.547 1 98.19 64 LYS B C 1
ATOM 1382 O O . LYS B 1 64 ? 2.174 -15.758 -19.688 1 98.19 64 LYS B O 1
ATOM 1387 N N . ALA B 1 65 ? 4.25 -15.336 -18.875 1 98.38 65 ALA B N 1
ATOM 1388 C CA . ALA B 1 65 ? 3.887 -14.047 -18.297 1 98.38 65 ALA B CA 1
ATOM 1389 C C . ALA B 1 65 ? 3.393 -13.078 -19.375 1 98.38 65 ALA B C 1
ATOM 1391 O O . ALA B 1 65 ? 2.404 -12.367 -19.172 1 98.38 65 ALA B O 1
ATOM 1392 N N . SER B 1 66 ? 4.062 -13.039 -20.453 1 98.19 66 SER B N 1
ATOM 1393 C CA . SER B 1 66 ? 3.689 -12.156 -21.547 1 98.19 66 SER B CA 1
ATOM 1394 C C . SER B 1 66 ? 2.309 -12.508 -22.094 1 98.19 66 SER B C 1
ATOM 1396 O O . SER B 1 66 ? 1.513 -11.617 -22.406 1 98.19 66 SER B O 1
ATOM 1398 N N . VAL B 1 67 ? 1.986 -13.781 -22.172 1 97.75 67 VAL B N 1
ATOM 1399 C CA . VAL B 1 67 ? 0.718 -14.266 -22.703 1 97.75 67 VAL B CA 1
ATOM 1400 C C . VAL B 1 67 ? -0.406 -13.977 -21.703 1 97.75 67 VAL B C 1
ATOM 1402 O O . VAL B 1 67 ? -1.491 -13.539 -22.094 1 97.75 67 VAL B O 1
ATOM 1405 N N . ALA B 1 68 ? -0.12 -14.18 -20.484 1 97.5 68 ALA B N 1
ATOM 1406 C CA . ALA B 1 68 ? -1.144 -14.086 -19.438 1 97.5 68 ALA B CA 1
ATOM 1407 C C . ALA B 1 68 ? -1.266 -12.656 -18.922 1 97.5 68 ALA B C 1
ATOM 1409 O O . ALA B 1 68 ? -2.16 -12.352 -18.141 1 97.5 68 ALA B O 1
ATOM 1410 N N . GLY B 1 69 ? -0.334 -11.742 -19.281 1 96.81 69 GLY B N 1
ATOM 1411 C CA . GLY B 1 69 ? -0.364 -10.359 -18.828 1 96.81 69 GLY B CA 1
ATOM 1412 C C . GLY B 1 69 ? 0.177 -10.188 -17.422 1 96.81 69 GLY B C 1
ATOM 1413 O O . GLY B 1 69 ? -0.305 -9.336 -16.656 1 96.81 69 GLY B O 1
ATOM 1414 N N . ILE B 1 70 ? 1.066 -11.047 -17.016 1 98.12 70 ILE B N 1
ATOM 1415 C CA . ILE B 1 70 ? 1.73 -10.914 -15.727 1 98.12 70 ILE B CA 1
ATOM 1416 C C . ILE B 1 70 ? 2.789 -9.82 -15.797 1 98.12 70 ILE B C 1
ATOM 1418 O O . ILE B 1 70 ? 3.73 -9.906 -16.594 1 98.12 70 ILE B O 1
ATOM 1422 N N . VAL B 1 71 ? 2.645 -8.828 -15.031 1 96.69 71 VAL B N 1
ATOM 1423 C CA . VAL B 1 71 ? 3.59 -7.715 -15.102 1 96.69 71 VAL B CA 1
ATOM 1424 C C . VAL B 1 71 ? 4.277 -7.543 -13.75 1 96.69 71 VAL B C 1
ATOM 1426 O O . VAL B 1 71 ? 5.316 -6.883 -13.648 1 96.69 71 VAL B O 1
ATOM 1429 N N . SER B 1 72 ? 3.807 -8.227 -12.719 1 97.88 72 SER B N 1
ATOM 1430 C CA . SER B 1 72 ? 4.238 -7.957 -11.352 1 97.88 72 SER B CA 1
ATOM 1431 C C . SER B 1 72 ? 5.543 -8.68 -11.031 1 97.88 72 SER B C 1
ATOM 1433 O O . SER B 1 72 ? 6.215 -8.352 -10.047 1 97.88 72 SER B O 1
ATOM 1435 N N . ILE B 1 73 ? 5.898 -9.664 -11.82 1 98.56 73 ILE B N 1
ATOM 1436 C CA . ILE B 1 73 ? 7.117 -10.422 -11.547 1 98.56 73 ILE B CA 1
ATOM 1437 C C . ILE B 1 73 ? 7.695 -10.961 -12.852 1 98.56 73 ILE B C 1
ATOM 1439 O O . ILE B 1 73 ? 6.949 -11.344 -13.75 1 98.56 73 ILE B O 1
ATOM 1443 N N . LYS B 1 74 ? 9.023 -10.977 -12.859 1 98.56 74 LYS B N 1
ATOM 1444 C CA . LYS B 1 74 ? 9.75 -11.508 -14.008 1 98.56 74 LYS B CA 1
ATOM 1445 C C . LYS B 1 74 ? 10.469 -12.805 -13.656 1 98.56 74 LYS B C 1
ATOM 1447 O O . LYS B 1 74 ? 10.688 -13.094 -12.477 1 98.56 74 LYS B O 1
ATOM 1452 N N . GLY B 1 75 ? 10.906 -13.5 -14.664 1 98.56 75 GLY B N 1
ATOM 1453 C CA . GLY B 1 75 ? 11.633 -14.75 -14.492 1 98.56 75 GLY B CA 1
ATOM 1454 C C . GLY B 1 75 ? 12.906 -14.586 -13.68 1 98.56 75 GLY B C 1
ATOM 1455 O O . GLY B 1 75 ? 13.258 -15.461 -12.883 1 98.56 75 GLY B O 1
ATOM 1456 N N . GLU B 1 76 ? 13.562 -13.461 -13.883 1 98.25 76 GLU B N 1
ATOM 1457 C CA . GLU B 1 76 ? 14.836 -13.219 -13.219 1 98.25 76 GLU B CA 1
ATOM 1458 C C . GLU B 1 76 ? 14.656 -13.078 -11.711 1 98.25 76 GLU B C 1
ATOM 1460 O O . GLU B 1 76 ? 15.609 -13.211 -10.945 1 98.25 76 GLU B O 1
ATOM 1465 N N . ASN B 1 77 ? 13.445 -12.82 -11.305 1 98.56 77 ASN B N 1
ATOM 1466 C CA . ASN B 1 77 ? 13.164 -12.594 -9.891 1 98.56 77 ASN B CA 1
ATOM 1467 C C . ASN B 1 77 ? 12.633 -13.852 -9.219 1 98.56 77 ASN B C 1
ATOM 1469 O O . ASN B 1 77 ? 12.336 -13.844 -8.023 1 98.56 77 ASN B O 1
ATOM 1473 N N . LEU B 1 78 ? 12.586 -14.891 -9.938 1 98.56 78 LEU B N 1
ATOM 1474 C CA . LEU B 1 78 ? 12.141 -16.156 -9.367 1 98.56 78 LEU B CA 1
ATOM 1475 C C . LEU B 1 78 ? 13.297 -16.859 -8.656 1 98.56 78 LEU B C 1
ATOM 1477 O O . LEU B 1 78 ? 14.453 -16.734 -9.062 1 98.56 78 LEU B O 1
ATOM 1481 N N . VAL B 1 79 ? 12.992 -17.516 -7.641 1 97.56 79 VAL B N 1
ATOM 1482 C CA . VAL B 1 79 ? 13.891 -18.562 -7.148 1 97.56 79 VAL B CA 1
ATOM 1483 C C . VAL B 1 79 ? 13.641 -19.859 -7.918 1 97.56 79 VAL B C 1
ATOM 1485 O O . VAL B 1 79 ? 12.523 -20.391 -7.914 1 97.56 79 VAL B O 1
ATOM 1488 N N . VAL B 1 80 ? 14.625 -20.266 -8.539 1 96.62 80 VAL B N 1
ATOM 1489 C CA . VAL B 1 80 ? 14.5 -21.469 -9.359 1 96.62 80 VAL B CA 1
ATOM 1490 C C . VAL B 1 80 ? 15.594 -22.469 -8.992 1 96.62 80 VAL B C 1
ATOM 1492 O O . VAL B 1 80 ? 16.766 -22.109 -8.898 1 96.62 80 VAL B O 1
ATOM 1495 N N . VAL B 1 81 ? 15.203 -23.609 -8.695 1 93.62 81 VAL B N 1
ATOM 1496 C CA . VAL B 1 81 ? 16.109 -24.734 -8.484 1 93.62 81 VAL B CA 1
ATOM 1497 C C . VAL B 1 81 ? 15.734 -25.891 -9.391 1 93.62 81 VAL B C 1
ATOM 1499 O O . VAL B 1 81 ? 14.633 -26.438 -9.273 1 93.62 81 VAL B O 1
ATOM 1502 N N . SER B 1 82 ? 16.719 -26.094 -10.312 1 89.44 82 SER B N 1
ATOM 1503 C CA . SER B 1 82 ? 16.5 -27.203 -11.234 1 89.44 82 SER B CA 1
ATOM 1504 C C . SER B 1 82 ? 17.281 -28.453 -10.797 1 89.44 82 SER B C 1
ATOM 1506 O O . SER B 1 82 ? 18.406 -28.344 -10.312 1 89.44 82 SER B O 1
ATOM 1508 N N . GLY B 1 83 ? 16.625 -29.641 -10.688 1 76.88 83 GLY B N 1
ATOM 1509 C CA . GLY B 1 83 ? 17.328 -30.875 -10.383 1 76.88 83 GLY B CA 1
ATOM 1510 C C . GLY B 1 83 ? 16.781 -32.062 -11.125 1 76.88 83 GLY B C 1
ATOM 1511 O O . GLY B 1 83 ? 15.859 -31.938 -11.945 1 76.88 83 GLY B O 1
ATOM 1512 N N . ASN B 1 84 ? 17.5 -33.219 -10.617 1 66.94 84 ASN B N 1
ATOM 1513 C CA . ASN B 1 84 ? 17.203 -34.5 -11.219 1 66.94 84 ASN B CA 1
ATOM 1514 C C . ASN B 1 84 ? 15.781 -34.969 -10.891 1 66.94 84 ASN B C 1
ATOM 1516 O O . ASN B 1 84 ? 15.562 -35.625 -9.883 1 66.94 84 ASN B O 1
ATOM 1520 N N . GLY B 1 85 ? 14.789 -34.531 -11.68 1 73.12 85 GLY B N 1
ATOM 1521 C CA . GLY B 1 85 ? 13.438 -35.094 -11.688 1 73.12 85 GLY B CA 1
ATOM 1522 C C . GLY B 1 85 ? 12.391 -34.094 -11.242 1 73.12 85 GLY B C 1
ATOM 1523 O O . GLY B 1 85 ? 11.188 -34.344 -11.422 1 73.12 85 GLY B O 1
ATOM 1524 N N . SER B 1 86 ? 12.867 -33.031 -10.484 1 80.69 86 SER B N 1
ATOM 1525 C CA . SER B 1 86 ? 11.82 -32.094 -10.109 1 80.69 86 SER B CA 1
ATOM 1526 C C . SER B 1 86 ? 12.352 -30.672 -10.078 1 80.69 86 SER B C 1
ATOM 1528 O O . SER B 1 86 ? 13.547 -30.453 -9.867 1 80.69 86 SER B O 1
ATOM 1530 N N . ASN B 1 87 ? 11.578 -29.766 -10.5 1 92.56 87 ASN B N 1
ATOM 1531 C CA . ASN B 1 87 ? 11.906 -28.344 -10.438 1 92.56 87 ASN B CA 1
ATOM 1532 C C . ASN B 1 87 ? 11.164 -27.641 -9.297 1 92.56 87 ASN B C 1
ATOM 1534 O O . ASN B 1 87 ? 10.031 -28 -8.977 1 92.56 87 ASN B O 1
ATOM 1538 N N . TYR B 1 88 ? 11.875 -26.812 -8.625 1 95.44 88 TYR B N 1
ATOM 1539 C CA . TYR B 1 88 ? 11.289 -25.953 -7.609 1 95.44 88 TYR B CA 1
ATOM 1540 C C . TYR B 1 88 ? 11.305 -24.5 -8.062 1 95.44 88 TYR B C 1
ATOM 1542 O O . TYR B 1 88 ? 12.344 -23.984 -8.484 1 95.44 88 TYR B O 1
ATOM 1550 N N . LEU B 1 89 ? 10.094 -23.891 -8.047 1 97.62 89 LEU B N 1
ATOM 1551 C CA . LEU B 1 89 ? 9.977 -22.484 -8.383 1 97.62 89 LEU B CA 1
ATOM 1552 C C . LEU B 1 89 ? 9.227 -21.719 -7.293 1 97.62 89 LEU B C 1
ATOM 1554 O O . LEU B 1 89 ? 8.234 -22.219 -6.758 1 97.62 89 LEU B O 1
ATOM 1558 N N . ARG B 1 90 ? 9.695 -20.531 -6.969 1 98.38 90 ARG B N 1
ATOM 1559 C CA . ARG B 1 90 ? 9.047 -19.688 -5.977 1 98.38 90 ARG B CA 1
ATOM 1560 C C . ARG B 1 90 ? 8.977 -18.234 -6.453 1 98.38 90 ARG B C 1
ATOM 1562 O O . ARG B 1 90 ? 9.961 -17.703 -6.965 1 98.38 90 ARG B O 1
ATOM 1569 N N . ALA B 1 91 ? 7.836 -17.688 -6.301 1 98.75 91 ALA B N 1
ATOM 1570 C CA . ALA B 1 91 ? 7.59 -16.266 -6.605 1 98.75 91 ALA B CA 1
ATOM 1571 C C . ALA B 1 91 ? 7.227 -15.492 -5.344 1 98.75 91 ALA B C 1
ATOM 1573 O O . ALA B 1 91 ? 6.164 -15.711 -4.758 1 98.75 91 ALA B O 1
ATOM 1574 N N . LYS B 1 92 ? 8.055 -14.695 -4.922 1 98.69 92 LYS B N 1
ATOM 1575 C CA . LYS B 1 92 ? 7.812 -13.742 -3.84 1 98.69 92 LYS B CA 1
ATOM 1576 C C . LYS B 1 92 ? 7.883 -12.305 -4.344 1 98.69 92 LYS B C 1
ATOM 1578 O O . LYS B 1 92 ? 8.953 -11.836 -4.75 1 98.69 92 LYS B O 1
ATOM 1583 N N . TYR B 1 93 ? 6.758 -11.664 -4.387 1 98.44 93 TYR B N 1
ATOM 1584 C CA . TYR B 1 93 ? 6.73 -10.328 -4.965 1 98.44 93 TYR B CA 1
ATOM 1585 C C . TYR B 1 93 ? 5.602 -9.5 -4.359 1 98.44 93 TYR B C 1
ATOM 1587 O O . TYR B 1 93 ? 4.78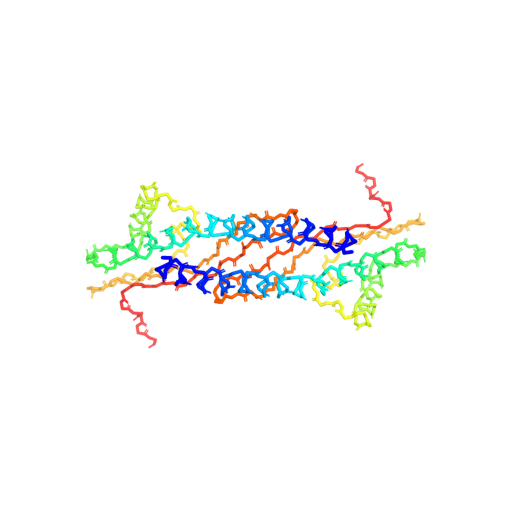5 -10.016 -3.594 1 98.44 93 TYR B O 1
ATOM 1595 N N . GLN B 1 94 ? 5.582 -8.211 -4.742 1 98.25 94 GLN B N 1
ATOM 1596 C CA . GLN B 1 94 ? 4.551 -7.277 -4.309 1 98.25 94 GLN B CA 1
ATOM 1597 C C . GLN B 1 94 ? 3.918 -6.559 -5.496 1 98.25 94 GLN B C 1
ATOM 1599 O O . GLN B 1 94 ? 4.555 -6.395 -6.539 1 98.25 94 GLN B O 1
ATOM 1604 N N . ARG B 1 95 ? 2.723 -6.199 -5.355 1 98.06 95 ARG B N 1
ATOM 1605 C CA . ARG B 1 95 ? 1.985 -5.422 -6.344 1 98.06 95 ARG B CA 1
ATOM 1606 C C . ARG B 1 95 ? 1.328 -4.203 -5.699 1 98.06 95 ARG B C 1
ATOM 1608 O O . ARG B 1 95 ? 0.586 -4.336 -4.723 1 98.06 95 ARG B O 1
ATOM 1615 N N . GLU B 1 96 ? 1.622 -3.086 -6.227 1 98.25 96 GLU B N 1
ATOM 1616 C CA . GLU B 1 96 ? 1.02 -1.839 -5.762 1 98.25 96 GLU B CA 1
ATOM 1617 C C . GLU B 1 96 ? -0.022 -1.326 -6.754 1 98.25 96 GLU B C 1
ATOM 1619 O O . GLU B 1 96 ? 0.239 -1.258 -7.957 1 98.25 96 GLU B O 1
ATOM 1624 N N . VAL B 1 97 ? -1.093 -0.925 -6.262 1 97.88 97 VAL B N 1
ATOM 1625 C CA . VAL B 1 97 ? -2.174 -0.367 -7.07 1 97.88 97 VAL B CA 1
ATOM 1626 C C . VAL B 1 97 ? -2.627 0.965 -6.477 1 97.88 97 VAL B C 1
ATOM 1628 O O . VAL B 1 97 ? -3.104 1.016 -5.34 1 97.88 97 VAL B O 1
ATOM 1631 N N . PRO B 1 98 ? -2.51 2.033 -7.25 1 97.75 98 PRO B N 1
ATOM 1632 C CA . PRO B 1 98 ? -2.963 3.32 -6.715 1 97.75 98 PRO B CA 1
ATOM 1633 C C . PRO B 1 98 ? -4.449 3.326 -6.375 1 97.75 98 PRO B C 1
ATOM 1635 O O . PRO B 1 98 ? -5.262 2.781 -7.125 1 97.75 98 PRO B O 1
ATOM 1638 N N . LEU B 1 99 ? -4.777 3.855 -5.242 1 95.31 99 LEU B N 1
ATOM 1639 C CA . LEU B 1 99 ? -6.156 3.963 -4.785 1 95.31 99 LEU B CA 1
ATOM 1640 C C . LEU B 1 99 ? -6.664 5.395 -4.914 1 95.31 99 LEU B C 1
ATOM 1642 O O . LEU B 1 99 ? -7.434 5.707 -5.828 1 95.31 99 LEU B O 1
ATOM 1646 N N . PHE B 1 100 ? -6.238 6.324 -4.012 1 93.88 100 PHE B N 1
ATOM 1647 C CA . PHE B 1 100 ? -6.555 7.746 -4.082 1 93.88 100 PHE B CA 1
ATOM 1648 C C . PHE B 1 100 ? -5.449 8.578 -3.449 1 93.88 100 PHE B C 1
ATOM 1650 O O . PHE B 1 100 ? -4.82 8.156 -2.479 1 93.88 100 PHE B O 1
ATOM 1657 N N . ALA B 1 101 ? -5.203 9.789 -4.184 1 94.38 101 ALA B N 1
ATOM 1658 C CA . ALA B 1 101 ? -4.199 10.719 -3.684 1 94.38 101 ALA B CA 1
ATOM 1659 C C . ALA B 1 101 ? -2.848 10.031 -3.51 1 94.38 101 ALA B C 1
ATOM 1661 O O . ALA B 1 101 ? -2.293 9.492 -4.469 1 94.38 101 ALA B O 1
ATOM 1662 N N . ASN B 1 102 ? -2.35 10.023 -2.254 1 97.88 102 ASN B N 1
ATOM 1663 C CA . ASN B 1 102 ? -1.047 9.438 -1.965 1 97.88 102 ASN B CA 1
ATOM 1664 C C . ASN B 1 102 ? -1.185 8.055 -1.333 1 97.88 102 ASN B C 1
ATOM 1666 O O . ASN B 1 102 ? -0.246 7.555 -0.711 1 97.88 102 ASN B O 1
ATOM 1670 N N . VAL B 1 103 ? -2.316 7.398 -1.564 1 97.88 103 VAL B N 1
ATOM 1671 C CA . VAL B 1 103 ? -2.6 6.113 -0.94 1 97.88 103 VAL B CA 1
ATOM 1672 C C . VAL B 1 103 ? -2.699 5.027 -2.012 1 97.88 103 VAL B C 1
ATOM 1674 O O . VAL B 1 103 ? -3.391 5.203 -3.018 1 97.88 103 VAL B O 1
ATOM 1677 N N . SER B 1 104 ? -2.066 3.922 -1.865 1 98.25 104 SER B N 1
ATOM 1678 C CA . SER B 1 104 ? -2.125 2.748 -2.73 1 98.25 104 SER B CA 1
ATOM 1679 C C . SER B 1 104 ? -2.477 1.494 -1.937 1 98.25 104 SER B C 1
ATOM 1681 O O . SER B 1 104 ? -2.436 1.5 -0.705 1 98.25 104 SER B O 1
ATOM 1683 N N . LEU B 1 105 ? -2.924 0.496 -2.582 1 98.31 105 LEU B N 1
ATOM 1684 C CA . LEU B 1 105 ? -2.957 -0.867 -2.062 1 98.31 105 LEU B CA 1
ATOM 1685 C C . LEU B 1 105 ? -1.647 -1.592 -2.354 1 98.31 105 LEU B C 1
ATOM 1687 O O . LEU B 1 105 ? -1.118 -1.504 -3.465 1 98.31 105 LEU B O 1
ATOM 1691 N N . LEU B 1 106 ? -1.151 -2.178 -1.375 1 98.69 106 LEU B N 1
ATOM 1692 C CA . LEU B 1 106 ? 0.042 -3.006 -1.518 1 98.69 106 LEU B CA 1
ATOM 1693 C C . LEU B 1 106 ? -0.272 -4.469 -1.216 1 98.69 106 LEU B C 1
ATOM 1695 O O . LEU B 1 106 ? -0.797 -4.785 -0.147 1 98.69 106 LEU B O 1
ATOM 1699 N N . PHE B 1 107 ? -0.053 -5.312 -2.109 1 98.75 107 PHE B N 1
ATOM 1700 C CA . PHE B 1 107 ? -0.288 -6.746 -1.99 1 98.75 107 PHE B CA 1
ATOM 1701 C C . PHE B 1 107 ? 1.028 -7.504 -1.859 1 98.75 107 PHE B C 1
ATOM 1703 O O . PHE B 1 107 ? 1.953 -7.289 -2.646 1 98.75 107 PHE B O 1
ATOM 1710 N N . HIS B 1 108 ? 1.111 -8.344 -0.882 1 98.75 108 HIS B N 1
ATOM 1711 C CA . HIS B 1 108 ? 2.258 -9.227 -0.717 1 98.75 108 HIS B CA 1
ATOM 1712 C C . HIS B 1 108 ? 1.909 -10.656 -1.12 1 98.75 108 HIS B C 1
ATOM 1714 O O . HIS B 1 108 ? 1.004 -11.266 -0.545 1 98.75 108 HIS B O 1
ATOM 1720 N N . PHE B 1 109 ? 2.693 -11.156 -2.074 1 98.75 109 PHE B N 1
ATOM 1721 C CA . PHE B 1 109 ? 2.422 -12.508 -2.555 1 98.75 109 PHE B CA 1
ATOM 1722 C C . PHE B 1 109 ? 3.646 -13.398 -2.381 1 98.75 109 PHE B C 1
ATOM 1724 O O . PHE B 1 109 ? 4.781 -12.945 -2.527 1 98.75 109 PHE B O 1
ATOM 1731 N N . ASP B 1 110 ? 3.4 -14.625 -2.062 1 98.5 110 ASP B N 1
ATOM 1732 C CA . ASP B 1 110 ? 4.402 -15.68 -1.937 1 98.5 110 ASP B CA 1
ATOM 1733 C C . ASP B 1 110 ? 3.814 -17.047 -2.312 1 98.5 110 ASP B C 1
ATOM 1735 O O . ASP B 1 110 ? 2.922 -17.547 -1.632 1 98.5 110 ASP B O 1
ATOM 1739 N N . THR B 1 111 ? 4.281 -17.547 -3.369 1 98.12 111 THR B N 1
ATOM 1740 C CA . THR B 1 111 ? 3.801 -18.844 -3.83 1 98.12 111 THR B CA 1
ATOM 1741 C C . THR B 1 111 ? 4.945 -19.672 -4.414 1 98.12 111 THR B C 1
ATOM 1743 O O . THR B 1 111 ? 5.961 -19.109 -4.836 1 98.12 111 THR B O 1
ATOM 1746 N N . GLN B 1 112 ? 4.762 -20.938 -4.422 1 97.81 112 GLN B N 1
ATOM 1747 C CA . GLN B 1 112 ? 5.785 -21.859 -4.91 1 97.81 112 GLN B CA 1
ATOM 1748 C C . GLN B 1 112 ? 5.16 -23.109 -5.523 1 97.81 112 GLN B C 1
ATOM 1750 O O . GLN B 1 112 ? 3.984 -23.391 -5.293 1 97.81 112 GLN B O 1
ATOM 1755 N N . ALA B 1 113 ? 5.992 -23.688 -6.277 1 96.94 113 ALA B N 1
ATOM 1756 C CA . ALA B 1 113 ? 5.609 -24.953 -6.902 1 96.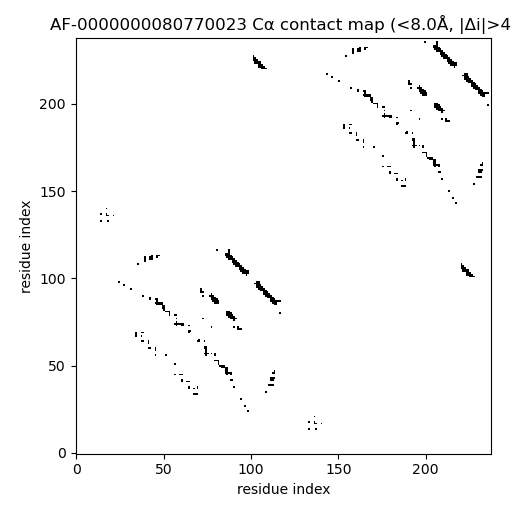94 113 ALA B CA 1
ATOM 1757 C C . ALA B 1 113 ? 6.801 -25.906 -6.996 1 96.94 113 ALA B C 1
ATOM 1759 O O . ALA B 1 113 ? 7.941 -25.469 -7.168 1 96.94 113 ALA B O 1
ATOM 1760 N N . GLY B 1 114 ? 6.492 -27.109 -6.82 1 93.25 114 GLY B N 1
ATOM 1761 C CA . GLY B 1 114 ? 7.535 -28.125 -6.883 1 93.25 114 GLY B CA 1
ATOM 1762 C C . GLY B 1 114 ? 8.094 -28.484 -5.523 1 93.25 114 GLY B C 1
ATOM 1763 O O . GLY B 1 114 ? 7.605 -28.016 -4.496 1 93.25 114 GLY B O 1
ATOM 1764 N N . GLN B 1 115 ? 9.117 -29.438 -5.461 1 86.19 115 GLN B N 1
ATOM 1765 C CA . GLN B 1 115 ? 9.703 -29.906 -4.215 1 86.19 115 GLN B CA 1
ATOM 1766 C C . GLN B 1 115 ? 10.805 -28.969 -3.729 1 86.19 115 GLN B C 1
ATOM 1768 O O . GLN B 1 115 ? 11.773 -28.719 -4.445 1 86.19 115 GLN B O 1
ATOM 1773 N N . PRO B 1 116 ? 10.633 -28.469 -2.547 1 83.44 116 PRO B N 1
ATOM 1774 C CA . PRO B 1 116 ? 11.656 -27.562 -2.014 1 83.44 116 PRO B CA 1
ATOM 1775 C C . PRO B 1 116 ? 13.008 -28.25 -1.83 1 83.44 116 PRO B C 1
ATOM 1777 O O . PRO B 1 116 ? 13.062 -29.422 -1.494 1 83.44 116 PRO B O 1
ATOM 1780 N N . PRO B 1 117 ? 14.031 -27.469 -2.148 1 77.12 117 PRO B N 1
ATOM 1781 C CA . PRO B 1 117 ? 15.367 -28.047 -1.983 1 77.12 117 PRO B CA 1
ATOM 1782 C C . PRO B 1 117 ? 15.633 -28.516 -0.551 1 77.12 117 PRO B C 1
ATOM 1784 O O . PRO B 1 117 ? 15.102 -27.938 0.397 1 77.12 117 PRO B O 1
ATOM 1787 N N . ALA B 1 118 ? 16.172 -29.844 -0.499 1 69.94 118 ALA B N 1
ATOM 1788 C CA . ALA B 1 118 ? 16.531 -30.359 0.813 1 69.94 118 ALA B CA 1
ATOM 1789 C C . ALA B 1 118 ? 17.406 -29.375 1.582 1 69.94 118 ALA B C 1
ATOM 1791 O O . ALA B 1 118 ? 18.25 -28.688 0.997 1 69.94 118 ALA B O 1
ATOM 1792 N N . GLN B 1 119 ? 16.891 -28.75 2.777 1 54.75 119 GLN B N 1
ATOM 1793 C CA . GLN B 1 119 ? 17.75 -27.953 3.646 1 54.75 119 GLN B CA 1
ATOM 1794 C C . GLN B 1 119 ? 18.906 -28.797 4.184 1 54.75 119 GLN B C 1
ATOM 1796 O O . GLN B 1 119 ? 18.797 -30.016 4.32 1 54.75 119 GLN B O 1
#

Solvent-accessible surface area (backbone atoms only — not comparable to full-atom values): 13167 Å² total; per-residue (Å²): 130,72,78,65,52,61,64,45,56,53,49,48,53,50,50,50,49,49,52,50,49,50,51,51,50,50,64,62,44,49,60,57,55,53,38,47,50,51,51,51,50,52,35,48,57,56,17,71,46,66,91,57,54,50,68,57,52,26,50,50,46,41,53,52,25,66,74,72,64,44,78,69,65,55,33,87,66,41,49,65,45,57,49,98,75,42,17,22,33,34,47,67,45,58,47,76,43,84,70,55,95,51,32,25,38,33,34,60,47,76,49,70,19,59,64,74,77,85,128,129,72,76,65,52,60,63,46,55,53,48,48,53,50,50,51,49,49,50,50,50,50,52,49,50,50,63,62,43,49,61,57,54,51,41,49,50,50,52,51,50,50,35,49,56,55,18,71,48,66,91,56,55,49,68,57,51,25,49,50,46,42,53,52,25,66,74,70,64,45,78,70,66,56,33,87,64,40,48,64,44,57,48,99,78,44,17,22,32,35,46,67,45,58,48,76,42,83,69,56,96,51,32,24,38,33,35,59,46,76,49,70,19,58,64,72,77,86,128

Sequence (238 aa):
MKKQQGLSVIAILLVLALVGAGLMLVFKIVPVYTEYGDVKNALTTLATETNVGEQTLRQEFDGKASVAGIVSIKGENLVVVSGNGSNYLRAKYQREVPLFANVSLLFHFDTQAGQPPAQMKKQQGLSVIAILLVLALVGAGLMLVFKIVPVYTEYGDVKNALTTLATETNVGEQTLRQEFDGKASVAGIVSIKGENLVVVSGNGSNYLRAKYQREVPLFANVSLLFHFDTQAGQPPAQ

pLDDT: mean 91.86, std 11.52, range [41.44, 98.75]